Protein AF-A0A9E5GYE3-F1 (afdb_monomer_lite)

Structure (mmCIF, N/CA/C/O backbone):
data_AF-A0A9E5GYE3-F1
#
_entry.id   AF-A0A9E5GYE3-F1
#
loop_
_atom_site.group_PDB
_atom_site.id
_atom_site.type_symbol
_atom_site.label_atom_id
_atom_site.label_alt_id
_atom_site.label_comp_id
_atom_site.label_asym_id
_atom_site.label_entity_id
_atom_site.label_seq_id
_atom_site.pdbx_PDB_ins_code
_atom_site.Cartn_x
_atom_site.Cartn_y
_atom_site.Cartn_z
_atom_site.occupancy
_atom_site.B_iso_or_equiv
_atom_site.auth_seq_id
_atom_site.auth_comp_id
_atom_site.auth_asym_id
_atom_site.auth_atom_id
_atom_site.pdbx_PDB_model_num
ATOM 1 N N . MET A 1 1 ? -14.088 10.315 -11.616 1.00 31.45 1 MET A N 1
ATOM 2 C CA . MET A 1 1 ? -12.901 9.998 -12.429 1.00 31.45 1 MET A CA 1
ATOM 3 C C . MET A 1 1 ? -11.869 11.059 -12.085 1.00 31.45 1 MET A C 1
ATOM 5 O O . MET A 1 1 ? -12.099 12.216 -12.401 1.00 31.45 1 MET A O 1
ATOM 9 N N . LEU A 1 2 ? -10.864 10.723 -11.275 1.00 26.84 2 LEU A N 1
ATOM 10 C CA . LEU A 1 2 ? -9.761 11.638 -10.972 1.00 26.84 2 LEU A CA 1
ATOM 11 C C . LEU A 1 2 ? -8.748 11.472 -12.105 1.00 26.84 2 LEU A C 1
ATOM 13 O O . LEU A 1 2 ? -8.031 10.478 -12.142 1.00 26.84 2 LEU A O 1
ATOM 17 N N . GLU A 1 3 ? -8.760 12.394 -13.062 1.00 27.73 3 GLU A N 1
ATOM 18 C CA . GLU A 1 3 ? -7.694 12.497 -14.054 1.00 27.73 3 GLU A CA 1
ATOM 19 C C . GLU A 1 3 ? -6.460 13.081 -13.358 1.00 27.73 3 GLU A C 1
ATOM 21 O O . GLU A 1 3 ? -6.432 14.251 -12.982 1.00 27.73 3 GLU A O 1
ATOM 26 N N . ILE A 1 4 ? -5.445 12.247 -13.135 1.00 35.00 4 ILE A N 1
ATOM 27 C CA . ILE A 1 4 ? -4.116 12.706 -12.730 1.00 35.00 4 ILE A CA 1
ATOM 28 C C . ILE A 1 4 ? -3.406 13.114 -14.028 1.00 35.00 4 ILE A C 1
ATOM 30 O O . ILE A 1 4 ? -2.789 12.288 -14.692 1.00 35.00 4 ILE A O 1
ATOM 34 N N . THR A 1 5 ? -3.580 14.365 -14.459 1.00 38.88 5 THR A N 1
ATOM 35 C CA . THR A 1 5 ? -2.986 14.881 -15.702 1.00 38.88 5 THR A CA 1
ATOM 36 C C . THR A 1 5 ? -1.549 15.370 -15.504 1.00 38.88 5 THR A C 1
ATOM 38 O O . THR A 1 5 ? -1.322 16.346 -14.799 1.00 38.88 5 THR A O 1
ATOM 41 N N . ASN A 1 6 ? -0.622 14.706 -16.202 1.00 39.41 6 ASN A N 1
ATOM 42 C CA . ASN A 1 6 ? 0.395 15.271 -17.109 1.00 39.41 6 ASN A CA 1
ATOM 43 C C . ASN A 1 6 ? 1.413 16.335 -16.639 1.00 39.41 6 ASN A C 1
ATOM 45 O O . ASN A 1 6 ? 1.884 17.082 -17.486 1.00 39.41 6 ASN A O 1
ATOM 49 N N . ASP A 1 7 ? 1.853 16.350 -15.381 1.00 40.19 7 ASP A N 1
ATOM 50 C CA . ASP A 1 7 ? 3.062 17.111 -14.986 1.00 40.19 7 ASP A CA 1
ATOM 51 C C . ASP A 1 7 ? 4.197 16.186 -14.508 1.00 40.19 7 ASP A C 1
ATOM 53 O O . ASP A 1 7 ? 4.798 16.379 -13.450 1.00 40.19 7 ASP A O 1
ATOM 57 N N . ILE A 1 8 ? 4.487 15.139 -15.284 1.00 46.50 8 ILE A N 1
ATOM 58 C CA . ILE A 1 8 ? 5.680 14.306 -15.084 1.00 46.50 8 ILE A CA 1
ATOM 59 C C . ILE A 1 8 ? 6.664 14.662 -16.210 1.00 46.50 8 ILE A C 1
ATOM 61 O O . ILE A 1 8 ? 6.292 14.508 -17.372 1.00 46.50 8 ILE A O 1
ATOM 65 N N . PRO A 1 9 ? 7.874 15.173 -15.903 1.00 42.16 9 PRO A N 1
ATOM 66 C CA . PRO A 1 9 ? 8.873 15.517 -16.916 1.00 42.16 9 PRO A CA 1
ATOM 67 C C . PRO A 1 9 ? 9.190 14.322 -17.823 1.00 42.16 9 PRO A C 1
ATOM 69 O O . PRO A 1 9 ? 9.360 13.218 -17.312 1.00 42.16 9 PRO A O 1
ATOM 72 N N . ASP A 1 10 ? 9.346 14.554 -19.132 1.00 44.91 10 ASP A N 1
ATOM 73 C CA . ASP A 1 10 ? 9.616 13.521 -20.156 1.00 44.91 10 ASP A CA 1
ATOM 74 C C . ASP A 1 10 ? 10.878 12.665 -19.882 1.00 44.91 10 ASP A C 1
ATOM 76 O O . ASP A 1 10 ? 11.041 11.593 -20.459 1.00 44.91 10 ASP A O 1
ATOM 80 N N . GLU A 1 11 ? 11.771 13.115 -18.994 1.00 42.34 11 GLU A N 1
ATOM 81 C CA . GLU A 1 11 ? 12.981 12.391 -18.565 1.00 42.34 11 GLU A CA 1
ATOM 82 C C . GLU A 1 11 ? 12.718 11.316 -17.494 1.00 42.34 11 GLU A C 1
ATOM 84 O O . GLU A 1 11 ? 13.592 10.506 -17.188 1.00 42.34 11 GLU A O 1
ATOM 89 N N . VAL A 1 12 ? 11.519 11.291 -16.911 1.00 48.69 12 VAL A N 1
ATOM 90 C CA . VAL A 1 12 ? 11.085 10.273 -15.954 1.00 48.69 12 VAL A CA 1
ATOM 91 C C . VAL A 1 12 ? 10.223 9.289 -16.730 1.00 48.69 12 VAL A C 1
ATOM 93 O O . VAL A 1 12 ? 9.174 9.669 -17.240 1.00 48.69 12 VAL A O 1
ATOM 96 N N . GLY A 1 13 ? 10.669 8.034 -16.842 1.00 54.56 13 GLY A N 1
ATOM 97 C CA . GLY A 1 13 ? 9.933 6.974 -17.537 1.00 54.56 13 GLY A CA 1
ATOM 98 C C . GLY A 1 13 ? 8.425 7.038 -17.281 1.00 54.56 13 GLY A C 1
ATOM 99 O O . GLY A 1 13 ? 7.996 7.259 -16.148 1.00 54.56 13 GLY A O 1
ATOM 100 N N . TYR A 1 14 ? 7.630 6.895 -18.346 1.00 68.88 14 TYR A N 1
ATOM 101 C CA . TYR A 1 14 ? 6.185 7.119 -18.321 1.00 68.88 14 TYR A CA 1
ATOM 102 C C . TYR A 1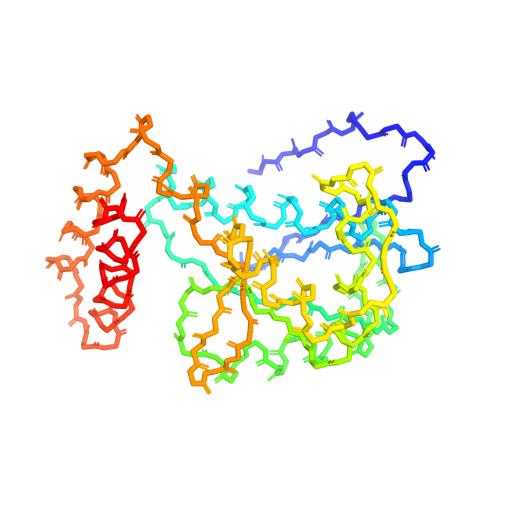 14 ? 5.511 6.344 -17.178 1.00 68.88 14 TYR A C 1
ATOM 104 O O . TYR A 1 14 ? 5.372 5.123 -17.243 1.00 68.88 14 TYR A O 1
ATOM 112 N N . ILE A 1 15 ? 5.058 7.059 -16.140 1.00 81.94 15 ILE A N 1
ATOM 113 C CA . ILE A 1 15 ? 4.157 6.480 -15.142 1.00 81.94 15 ILE A CA 1
ATOM 114 C C . ILE A 1 15 ? 2.815 6.266 -15.826 1.00 81.94 15 ILE A C 1
ATOM 116 O O . ILE A 1 15 ? 2.197 7.209 -16.324 1.00 81.94 15 ILE A O 1
ATOM 120 N N . GLN A 1 16 ? 2.353 5.026 -15.835 1.00 88.50 16 GLN A N 1
ATOM 121 C CA . GLN A 1 16 ? 1.051 4.667 -16.376 1.00 88.50 16 GLN A CA 1
ATOM 122 C C . GLN A 1 16 ? 0.143 4.239 -15.238 1.00 88.50 16 GLN A C 1
ATOM 124 O O . GLN A 1 16 ? 0.565 3.521 -14.332 1.00 88.50 16 GLN A O 1
ATOM 129 N N . ALA A 1 17 ? -1.112 4.676 -15.285 1.00 89.62 17 ALA A N 1
ATOM 130 C CA . ALA A 1 17 ? -2.100 4.334 -14.281 1.00 89.62 17 ALA A CA 1
ATOM 131 C C . ALA A 1 17 ? -3.431 3.969 -14.931 1.00 89.62 17 ALA A C 1
ATOM 133 O O . ALA A 1 17 ? -3.917 4.671 -15.818 1.00 89.62 17 ALA A O 1
ATOM 134 N N . VAL A 1 18 ? -4.044 2.900 -14.433 1.00 89.75 18 VAL A N 1
ATOM 135 C CA . VAL A 1 18 ? -5.384 2.467 -14.822 1.00 89.75 18 VAL A CA 1
ATOM 136 C C . VAL A 1 18 ? -6.169 2.080 -13.580 1.00 89.75 18 VAL A C 1
ATOM 138 O O . VAL A 1 18 ? -5.621 1.585 -12.593 1.00 89.75 18 VAL A O 1
ATOM 141 N N . THR A 1 19 ? -7.473 2.325 -13.620 1.00 88.44 19 THR A N 1
ATOM 142 C CA . THR A 1 19 ? -8.394 1.924 -12.558 1.00 88.44 19 THR A CA 1
ATOM 143 C C . THR A 1 19 ? -9.459 1.011 -13.136 1.00 88.44 19 THR A C 1
ATOM 145 O O . THR A 1 19 ? -9.993 1.273 -14.212 1.00 88.44 19 THR A O 1
ATOM 148 N N . PHE A 1 20 ? -9.760 -0.074 -12.434 1.00 84.38 20 PHE A N 1
ATOM 149 C CA . PHE A 1 20 ? -10.862 -0.970 -12.768 1.00 84.38 20 PHE A CA 1
ATOM 150 C C . PHE A 1 20 ? -11.429 -1.538 -11.470 1.00 84.38 20 PHE A C 1
ATOM 152 O O . PHE A 1 20 ? -10.685 -1.954 -10.583 1.00 84.38 20 PHE A O 1
ATOM 159 N N . SER A 1 21 ? -12.760 -1.541 -11.354 1.00 85.25 21 SER A N 1
ATOM 160 C CA . SER A 1 21 ? -13.450 -1.877 -10.103 1.00 85.25 21 SER A CA 1
ATOM 161 C C . SER A 1 21 ? -12.939 -1.011 -8.932 1.00 85.25 21 SER A C 1
ATOM 163 O O . SER A 1 21 ? -13.043 0.214 -8.968 1.00 85.25 21 SER A O 1
ATOM 165 N N . ASP A 1 22 ? -12.379 -1.651 -7.915 1.00 88.88 22 ASP A N 1
ATOM 166 C CA . ASP A 1 22 ? -11.814 -1.141 -6.671 1.00 88.88 22 ASP A CA 1
ATOM 167 C C . ASP A 1 22 ? -10.275 -1.155 -6.679 1.00 88.88 22 ASP A C 1
ATOM 169 O O . ASP A 1 22 ? -9.643 -0.898 -5.656 1.00 88.88 22 ASP A O 1
ATOM 173 N N . THR A 1 23 ? -9.663 -1.436 -7.832 1.00 90.94 23 THR A N 1
ATOM 174 C CA . THR A 1 23 ? -8.214 -1.564 -7.983 1.00 90.94 23 THR A CA 1
ATOM 175 C C . THR A 1 23 ? -7.629 -0.388 -8.760 1.00 90.94 23 THR A C 1
ATOM 177 O O . THR A 1 23 ? -8.150 0.031 -9.797 1.00 90.94 23 THR A O 1
ATOM 180 N N . ILE A 1 24 ? -6.501 0.119 -8.263 1.00 92.88 24 ILE A N 1
ATOM 181 C CA . ILE A 1 24 ? -5.640 1.082 -8.950 1.00 92.88 24 ILE A CA 1
ATOM 182 C C . ILE A 1 24 ? -4.351 0.347 -9.303 1.00 92.88 24 ILE A C 1
ATOM 184 O O . ILE A 1 24 ? -3.681 -0.167 -8.409 1.00 92.88 24 ILE A O 1
ATOM 188 N N . ILE A 1 25 ? -3.999 0.303 -10.586 1.00 93.38 25 ILE A N 1
ATOM 189 C CA . ILE A 1 25 ? -2.693 -0.183 -11.032 1.00 93.38 25 ILE A CA 1
ATOM 190 C C . ILE A 1 25 ? -1.864 1.006 -11.474 1.00 93.38 25 ILE A C 1
ATOM 192 O O . ILE A 1 25 ? -2.343 1.862 -12.215 1.00 93.38 25 ILE A O 1
ATOM 196 N N . ILE A 1 26 ? -0.614 1.019 -11.029 1.00 93.44 26 ILE A N 1
ATOM 197 C CA . ILE A 1 26 ? 0.398 1.993 -11.408 1.00 93.44 26 ILE A CA 1
ATOM 198 C C . ILE A 1 26 ? 1.615 1.195 -11.848 1.00 93.44 26 ILE A C 1
ATOM 200 O O . ILE A 1 26 ? 2.028 0.273 -11.145 1.00 93.44 26 ILE A O 1
ATOM 204 N N . SER A 1 27 ? 2.183 1.535 -12.996 1.00 93.25 27 SER A N 1
ATOM 205 C CA . SER A 1 27 ? 3.406 0.912 -13.487 1.00 93.25 27 SER A CA 1
ATOM 206 C C . SER A 1 27 ? 4.388 1.952 -13.990 1.00 93.25 27 SER A C 1
ATOM 208 O O . SER A 1 27 ? 4.009 3.045 -14.414 1.00 93.25 27 SER A O 1
ATOM 210 N N . VAL A 1 28 ? 5.656 1.569 -13.950 1.00 92.12 28 VAL A N 1
ATOM 211 C CA . VAL A 1 28 ? 6.795 2.319 -14.469 1.00 92.12 28 VAL A CA 1
ATOM 212 C C . VAL A 1 28 ? 7.745 1.338 -15.140 1.00 92.12 28 VAL A C 1
ATOM 214 O O . VAL A 1 28 ? 7.704 0.143 -14.837 1.00 92.12 28 VAL A O 1
ATOM 217 N N . THR A 1 29 ? 8.612 1.828 -16.020 1.00 90.19 29 THR A N 1
ATOM 218 C CA . THR A 1 29 ? 9.719 1.014 -16.527 1.00 90.19 29 THR A CA 1
ATOM 219 C C . THR A 1 29 ? 10.756 0.831 -15.422 1.00 90.19 29 THR A C 1
ATOM 221 O O . THR A 1 29 ? 11.191 1.806 -14.809 1.00 90.19 29 THR A O 1
ATOM 224 N N . ALA A 1 30 ? 11.099 -0.422 -15.130 1.00 86.06 30 ALA A N 1
ATOM 225 C CA . ALA A 1 30 ? 11.906 -0.775 -13.966 1.00 86.06 30 ALA A CA 1
ATOM 226 C C . ALA A 1 30 ? 13.405 -0.456 -14.139 1.00 86.06 30 ALA A C 1
ATOM 228 O O . ALA A 1 30 ? 14.094 -0.229 -13.154 1.00 86.06 30 ALA A O 1
ATOM 229 N N . ASP A 1 31 ? 13.883 -0.342 -15.381 1.00 82.88 31 ASP A N 1
ATOM 230 C CA . ASP A 1 31 ? 15.256 0.053 -15.735 1.00 82.88 31 ASP A CA 1
ATOM 231 C C . ASP A 1 31 ? 15.543 1.555 -15.537 1.00 82.88 31 ASP A C 1
ATOM 233 O O . ASP A 1 31 ? 16.672 2.008 -15.733 1.00 82.88 31 ASP A O 1
ATOM 237 N N . ILE A 1 32 ? 14.532 2.336 -15.144 1.00 82.50 32 ILE A N 1
ATOM 238 C CA . ILE A 1 32 ? 14.654 3.757 -14.828 1.00 82.50 32 ILE A CA 1
ATOM 239 C C . ILE A 1 32 ? 14.480 3.928 -13.317 1.00 82.50 32 ILE A C 1
ATOM 241 O O . ILE A 1 32 ? 13.366 4.077 -12.809 1.00 82.50 32 ILE A O 1
ATOM 245 N N . ASP A 1 33 ? 15.591 3.968 -12.583 1.00 76.75 33 ASP A N 1
ATOM 246 C CA . ASP A 1 33 ? 15.584 4.014 -11.115 1.00 76.75 33 ASP A CA 1
ATOM 247 C C . ASP A 1 33 ? 14.769 5.184 -10.531 1.00 76.75 33 ASP A C 1
ATOM 249 O O . ASP A 1 33 ? 14.063 5.049 -9.524 1.00 76.75 33 ASP A O 1
ATOM 253 N N . THR A 1 34 ? 14.818 6.354 -11.182 1.00 77.62 34 THR A N 1
ATOM 254 C CA . THR A 1 34 ? 14.017 7.516 -10.773 1.00 77.62 34 THR A CA 1
ATOM 255 C C . THR A 1 34 ? 12.525 7.205 -10.855 1.00 77.62 34 THR A C 1
ATOM 257 O O . THR A 1 34 ? 11.777 7.583 -9.952 1.00 77.62 34 THR A O 1
ATOM 260 N N . ALA A 1 35 ? 12.090 6.469 -11.880 1.00 83.94 35 ALA A N 1
ATOM 261 C CA . ALA A 1 35 ? 10.705 6.061 -12.059 1.00 83.94 35 ALA A CA 1
ATOM 262 C C . ALA A 1 35 ? 10.270 5.073 -10.965 1.00 83.94 35 ALA A C 1
ATOM 264 O O . ALA A 1 35 ? 9.169 5.202 -10.429 1.00 83.94 35 ALA A O 1
ATOM 265 N N . VAL A 1 36 ? 11.152 4.164 -10.538 1.00 85.44 36 VAL A N 1
ATOM 266 C CA . VAL A 1 36 ? 10.896 3.264 -9.401 1.00 85.44 36 VAL A CA 1
ATOM 267 C C . VAL A 1 36 ? 10.716 4.048 -8.097 1.00 85.44 36 VAL A C 1
ATOM 269 O O . VAL A 1 36 ? 9.749 3.826 -7.364 1.00 85.44 36 VAL A O 1
ATOM 272 N N . SER A 1 37 ? 11.578 5.031 -7.819 1.00 81.44 37 SER A N 1
ATOM 273 C CA . SER A 1 37 ? 11.412 5.906 -6.648 1.00 81.44 37 SER A CA 1
ATOM 274 C C . SER A 1 37 ? 10.094 6.695 -6.702 1.00 81.44 37 SER A C 1
ATOM 276 O O . SER A 1 37 ? 9.382 6.824 -5.697 1.00 81.44 37 SER A O 1
ATOM 278 N N . TRP A 1 38 ? 9.711 7.169 -7.892 1.00 83.69 38 TRP A N 1
ATOM 279 C CA . TRP A 1 38 ? 8.422 7.820 -8.116 1.00 83.69 38 TRP A CA 1
ATOM 280 C C . TRP A 1 38 ? 7.237 6.883 -7.905 1.00 83.69 38 TRP A C 1
ATOM 282 O O . TRP A 1 38 ? 6.260 7.314 -7.291 1.00 83.69 38 TRP A O 1
ATOM 292 N N . LEU A 1 39 ? 7.311 5.622 -8.337 1.00 90.19 39 LEU A N 1
ATOM 293 C CA . LEU A 1 39 ? 6.270 4.621 -8.095 1.00 90.19 39 LEU A CA 1
ATOM 294 C C . LEU A 1 39 ? 6.024 4.456 -6.594 1.00 90.19 39 LEU A C 1
ATOM 296 O O . LEU A 1 39 ? 4.879 4.524 -6.142 1.00 90.19 39 LEU A O 1
ATOM 300 N N . VAL A 1 40 ? 7.096 4.310 -5.813 1.00 88.12 40 VAL A N 1
ATOM 301 C CA . VAL A 1 40 ? 7.029 4.148 -4.356 1.00 88.12 40 VAL A CA 1
ATOM 302 C C . VAL A 1 40 ? 6.389 5.375 -3.693 1.00 88.12 40 VAL A C 1
ATOM 304 O O . VAL A 1 40 ? 5.414 5.245 -2.951 1.00 88.12 40 VAL A O 1
ATOM 307 N N . ARG A 1 41 ? 6.865 6.585 -4.018 1.00 84.06 41 ARG A N 1
ATOM 308 C CA . ARG A 1 41 ? 6.317 7.849 -3.481 1.00 84.06 41 ARG A CA 1
ATOM 309 C C . ARG A 1 41 ? 4.863 8.081 -3.879 1.00 84.06 41 ARG A C 1
ATOM 311 O O . ARG A 1 41 ? 4.070 8.588 -3.088 1.00 84.06 41 ARG A O 1
ATOM 318 N N . THR A 1 42 ? 4.521 7.756 -5.120 1.00 88.25 42 THR A N 1
ATOM 319 C CA . THR A 1 42 ? 3.166 7.918 -5.654 1.00 88.25 42 THR A CA 1
ATOM 320 C C . THR A 1 42 ? 2.206 6.957 -4.967 1.00 88.25 42 THR A C 1
ATOM 322 O O . THR A 1 42 ? 1.116 7.366 -4.574 1.00 88.25 42 THR A O 1
ATOM 325 N N . SER A 1 43 ? 2.641 5.719 -4.735 1.00 92.06 43 SER A N 1
ATOM 326 C CA . SER A 1 43 ? 1.872 4.699 -4.021 1.00 92.06 43 SER A CA 1
ATOM 327 C C . SER A 1 43 ? 1.542 5.130 -2.586 1.00 92.06 43 SER A C 1
ATOM 329 O O . SER A 1 43 ? 0.378 5.088 -2.186 1.00 92.06 43 SER A O 1
ATOM 331 N N . ASP A 1 44 ? 2.533 5.637 -1.847 1.00 88.00 44 ASP A N 1
ATOM 332 C CA . ASP A 1 44 ? 2.354 6.168 -0.486 1.00 88.00 44 ASP A CA 1
ATOM 333 C C . ASP A 1 44 ? 1.363 7.351 -0.457 1.00 88.00 44 ASP A C 1
ATOM 335 O O . ASP A 1 44 ? 0.379 7.365 0.290 1.00 88.00 44 ASP A O 1
ATOM 339 N N . LYS A 1 45 ? 1.535 8.317 -1.371 1.00 88.50 45 LYS A N 1
ATOM 340 C CA . LYS A 1 45 ? 0.618 9.461 -1.506 1.00 88.50 45 LYS A CA 1
ATOM 341 C C . LYS A 1 45 ? -0.809 9.029 -1.831 1.00 88.50 45 LYS A C 1
ATOM 343 O O . LYS A 1 45 ? -1.745 9.562 -1.236 1.00 88.50 45 LYS A O 1
ATOM 348 N N . ILE A 1 46 ? -0.994 8.088 -2.755 1.00 92.25 46 ILE A N 1
ATOM 349 C CA . ILE A 1 46 ? -2.322 7.596 -3.137 1.00 92.25 46 ILE A CA 1
ATOM 350 C C . ILE A 1 46 ? -2.991 6.899 -1.956 1.00 92.25 46 ILE A C 1
ATOM 352 O O . ILE A 1 46 ? -4.144 7.209 -1.658 1.00 92.25 46 ILE A O 1
ATOM 356 N N . GLN A 1 47 ? -2.276 6.035 -1.231 1.00 93.00 47 GLN A N 1
ATOM 357 C CA . GLN A 1 47 ? -2.810 5.412 -0.019 1.00 93.00 47 GLN A CA 1
ATOM 358 C C . GLN A 1 47 ? -3.229 6.465 1.014 1.00 93.00 47 GLN A C 1
ATOM 360 O O . GLN A 1 47 ? -4.338 6.402 1.553 1.00 93.00 47 GLN A O 1
ATOM 365 N N . ALA A 1 48 ? -2.391 7.476 1.248 1.00 90.75 48 ALA A N 1
ATOM 366 C CA . ALA A 1 48 ? -2.717 8.550 2.174 1.00 90.75 48 ALA A CA 1
ATOM 367 C C . ALA A 1 48 ? -3.929 9.375 1.729 1.00 90.75 48 ALA A C 1
ATOM 369 O O . ALA A 1 48 ? -4.759 9.728 2.565 1.00 90.75 48 ALA A O 1
ATOM 370 N N . VAL A 1 49 ? -4.070 9.663 0.435 1.00 91.44 49 VAL A N 1
ATOM 371 C CA . VAL A 1 49 ? -5.229 10.375 -0.120 1.00 91.44 49 VAL A CA 1
ATOM 372 C C . VAL A 1 49 ? -6.507 9.551 0.034 1.00 91.44 49 VAL A C 1
ATOM 374 O O . VAL A 1 49 ? -7.508 10.082 0.518 1.00 91.44 49 VAL A O 1
ATOM 377 N N . ILE A 1 50 ? -6.473 8.258 -0.303 1.00 93.25 50 ILE A N 1
ATOM 378 C CA . ILE A 1 50 ? -7.614 7.343 -0.141 1.00 93.25 50 ILE A CA 1
ATOM 379 C C . ILE A 1 50 ? -8.078 7.335 1.321 1.00 93.25 50 ILE A C 1
ATOM 381 O O . ILE A 1 50 ? -9.261 7.527 1.603 1.00 93.25 50 ILE A O 1
ATOM 385 N N . PHE A 1 51 ? -7.151 7.225 2.269 1.00 93.75 51 PHE A N 1
ATOM 386 C CA . PHE A 1 51 ? -7.488 7.260 3.688 1.00 93.75 51 PHE A CA 1
ATOM 387 C C . PHE A 1 51 ? -8.013 8.632 4.149 1.00 93.75 51 PHE A C 1
ATOM 389 O O . PHE A 1 51 ? -9.078 8.752 4.770 1.00 93.75 51 PHE A O 1
ATOM 396 N N . LYS A 1 52 ? -7.279 9.707 3.850 1.00 89.81 52 LYS A N 1
ATOM 397 C CA . LYS A 1 52 ? -7.583 11.051 4.364 1.00 89.81 52 LYS A CA 1
ATOM 398 C C . LYS A 1 52 ? -8.869 11.613 3.777 1.00 89.81 52 LYS A C 1
ATOM 400 O O . LYS A 1 52 ? -9.648 12.211 4.516 1.00 89.81 52 LYS A O 1
ATOM 405 N N . ILE A 1 53 ? -9.128 11.390 2.493 1.00 90.38 53 ILE A N 1
ATOM 406 C CA . ILE A 1 53 ? -10.315 11.928 1.824 1.00 90.38 53 ILE A CA 1
ATOM 407 C C . ILE A 1 53 ? -11.492 10.968 1.973 1.00 90.38 53 ILE A C 1
ATOM 409 O O . ILE A 1 53 ? -12.553 11.382 2.430 1.00 90.38 53 ILE A O 1
ATOM 413 N N . LEU A 1 54 ? -11.304 9.687 1.650 1.00 90.12 54 LEU A N 1
ATOM 414 C CA . LEU A 1 54 ? -12.415 8.733 1.567 1.00 90.12 54 LEU A CA 1
ATOM 415 C C . LEU A 1 54 ? -12.655 7.969 2.873 1.00 90.12 54 LEU A C 1
ATOM 417 O O . LEU A 1 54 ? -13.713 7.377 3.042 1.00 90.12 54 LEU A O 1
ATOM 421 N N . GLY A 1 55 ? -11.695 7.971 3.805 1.00 90.94 55 GLY A N 1
ATOM 422 C CA . GLY A 1 55 ? -11.785 7.153 5.021 1.00 90.94 55 GLY A CA 1
ATOM 423 C C . GLY A 1 55 ? -11.649 5.655 4.745 1.00 90.94 55 GLY A C 1
ATOM 424 O O . GLY A 1 55 ? -12.030 4.846 5.585 1.00 90.94 55 GLY A O 1
ATOM 425 N N . LEU A 1 56 ? -11.127 5.287 3.572 1.00 92.38 56 LEU A N 1
ATOM 426 C CA . LEU A 1 56 ? -10.978 3.899 3.157 1.00 92.38 56 LEU A CA 1
ATOM 427 C C . LEU A 1 56 ? -9.572 3.392 3.470 1.00 92.38 56 LEU A C 1
ATOM 429 O O . LEU A 1 56 ? -8.580 4.105 3.322 1.00 92.38 56 LEU A O 1
ATOM 433 N N . LEU A 1 57 ? -9.504 2.133 3.887 1.00 94.62 57 LEU A N 1
ATOM 434 C CA . LEU A 1 57 ? -8.257 1.403 4.060 1.00 94.62 57 LEU A CA 1
ATOM 435 C C . LEU A 1 57 ? -7.921 0.701 2.746 1.00 94.62 57 LEU A C 1
ATOM 437 O O . LEU A 1 57 ? -8.753 -0.045 2.231 1.00 94.62 57 LEU A O 1
ATOM 441 N N . SER A 1 58 ? -6.718 0.915 2.220 1.00 94.44 58 SER A N 1
ATOM 442 C CA . SER A 1 58 ? -6.244 0.249 1.006 1.00 94.44 58 SER A CA 1
ATOM 443 C C . SER A 1 58 ? -5.040 -0.639 1.287 1.00 94.44 58 SER A C 1
ATOM 445 O O . SER A 1 58 ? -4.246 -0.389 2.197 1.00 94.44 58 SER A O 1
ATOM 447 N N . ARG A 1 59 ? -4.923 -1.689 0.477 1.00 94.56 59 ARG A N 1
ATOM 448 C CA . ARG A 1 59 ? -3.822 -2.645 0.471 1.00 94.56 59 ARG A CA 1
ATOM 449 C C . ARG A 1 59 ? -3.292 -2.752 -0.949 1.00 94.56 59 ARG A C 1
ATOM 451 O O . ARG A 1 59 ? -4.055 -2.601 -1.899 1.00 94.56 59 ARG A O 1
ATOM 458 N N . GLY A 1 60 ? -2.001 -3.004 -1.087 1.00 95.44 60 GLY A N 1
ATOM 459 C CA . GLY A 1 60 ? -1.388 -3.210 -2.388 1.00 95.44 60 GLY A CA 1
ATOM 460 C C . GLY A 1 60 ? -0.068 -3.947 -2.281 1.00 95.44 60 GLY A C 1
ATOM 461 O O . GLY A 1 60 ? 0.420 -4.228 -1.185 1.00 95.44 60 GLY A O 1
ATOM 462 N N . ILE A 1 61 ? 0.521 -4.231 -3.436 1.00 96.62 61 ILE A N 1
ATOM 463 C CA . ILE A 1 61 ? 1.887 -4.726 -3.538 1.00 96.62 61 ILE A CA 1
ATOM 464 C C . ILE A 1 61 ? 2.608 -4.012 -4.676 1.00 96.62 61 ILE A C 1
ATOM 466 O O . ILE A 1 61 ? 2.026 -3.766 -5.731 1.00 96.62 61 ILE A O 1
ATOM 470 N N . ILE A 1 62 ? 3.885 -3.717 -4.465 1.00 95.75 62 ILE A N 1
ATOM 471 C CA . ILE A 1 62 ? 4.818 -3.321 -5.511 1.00 95.75 62 ILE A CA 1
ATOM 472 C C . ILE A 1 62 ? 5.634 -4.556 -5.910 1.00 95.75 62 ILE A C 1
ATOM 474 O O . ILE A 1 62 ? 6.299 -5.200 -5.086 1.00 95.75 62 ILE A O 1
ATOM 478 N N . HIS A 1 63 ? 5.538 -4.907 -7.187 1.00 95.62 63 HIS A N 1
ATOM 479 C CA . HIS A 1 63 ? 6.152 -6.089 -7.772 1.00 95.62 63 HIS A CA 1
ATOM 480 C C . HIS A 1 63 ? 6.723 -5.756 -9.146 1.00 95.62 63 HIS A C 1
ATOM 482 O O . HIS A 1 63 ? 6.143 -4.973 -9.895 1.00 95.62 63 HIS A O 1
ATOM 488 N N . GLU A 1 64 ? 7.857 -6.368 -9.453 1.00 94.56 64 GLU A N 1
ATOM 489 C CA . GLU A 1 64 ? 8.490 -6.299 -10.759 1.00 94.56 64 GLU A CA 1
ATOM 490 C C . GLU A 1 64 ? 8.080 -7.515 -11.591 1.00 94.56 64 GLU A C 1
ATOM 492 O O . GLU A 1 64 ? 8.148 -8.649 -11.121 1.00 94.56 64 GLU A O 1
ATOM 497 N N . GLY A 1 65 ? 7.688 -7.285 -12.839 1.00 94.25 65 GLY A N 1
ATOM 498 C CA . GLY A 1 65 ? 7.449 -8.358 -13.790 1.00 94.25 65 GLY A CA 1
ATOM 499 C C . GLY A 1 65 ? 7.053 -7.831 -15.160 1.00 94.25 65 GLY A C 1
ATOM 500 O O . GLY A 1 65 ? 6.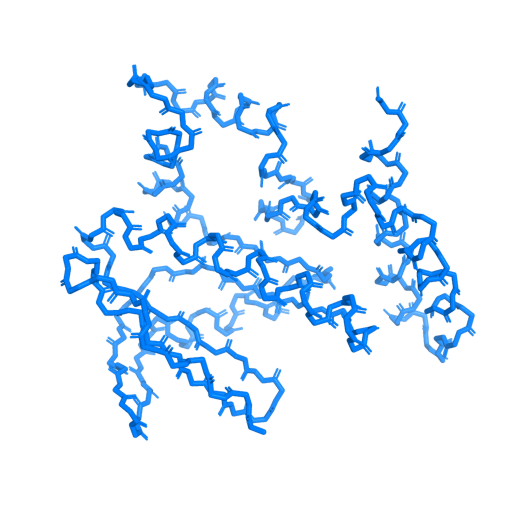771 -6.645 -15.331 1.00 94.25 65 GLY A O 1
ATOM 501 N N . GLU A 1 66 ? 7.010 -8.732 -16.138 1.00 94.44 66 GLU A N 1
ATOM 502 C CA . GLU A 1 66 ? 6.629 -8.390 -17.506 1.00 94.44 66 GLU A CA 1
ATOM 503 C C . GLU A 1 66 ? 5.191 -7.865 -17.560 1.00 94.44 66 GLU A C 1
ATOM 505 O O . GLU A 1 66 ? 4.241 -8.529 -17.120 1.00 94.44 66 GLU A O 1
ATOM 510 N N . LEU A 1 67 ? 5.038 -6.666 -18.116 1.00 93.56 67 LEU A N 1
ATOM 511 C CA . LEU A 1 67 ? 3.772 -5.963 -18.209 1.00 93.56 67 LEU A CA 1
ATOM 512 C C . LEU A 1 67 ? 3.702 -5.189 -19.521 1.00 93.56 67 LEU A C 1
ATOM 514 O O . LEU A 1 67 ? 4.609 -4.436 -19.866 1.00 93.56 67 LEU A O 1
ATOM 518 N N . ILE A 1 68 ? 2.583 -5.334 -20.218 1.00 91.00 68 ILE A N 1
ATOM 519 C CA . ILE A 1 68 ? 2.169 -4.425 -21.275 1.00 91.00 68 ILE A CA 1
ATOM 520 C C . ILE A 1 68 ? 1.070 -3.555 -20.680 1.00 91.00 68 ILE A C 1
ATOM 522 O O . ILE A 1 68 ? 0.011 -4.055 -20.298 1.00 91.00 68 ILE A O 1
ATOM 526 N N . HIS A 1 69 ? 1.334 -2.258 -20.588 1.00 88.38 69 HIS A N 1
ATOM 527 C CA . HIS A 1 69 ? 0.383 -1.269 -20.107 1.00 88.38 69 HIS A CA 1
ATOM 528 C C . HIS A 1 69 ? 0.362 -0.108 -21.098 1.00 88.38 69 HIS A C 1
ATOM 530 O O . HIS A 1 69 ? 1.398 0.419 -21.501 1.00 88.38 69 HIS A O 1
ATOM 536 N N . ASP A 1 70 ? -0.829 0.256 -21.551 1.00 82.12 70 ASP A N 1
ATOM 537 C CA . ASP A 1 70 ? -1.069 1.469 -22.315 1.00 82.12 70 ASP A CA 1
ATOM 538 C C . ASP A 1 70 ? -2.381 2.130 -21.861 1.00 82.12 70 ASP A C 1
ATOM 540 O O . ASP A 1 70 ? -2.969 1.761 -20.846 1.00 82.12 70 ASP A O 1
ATOM 544 N N . LYS A 1 71 ? -2.852 3.142 -22.595 1.00 73.00 71 LYS A N 1
ATOM 545 C CA . LYS A 1 71 ? -4.079 3.871 -22.232 1.00 73.00 71 LYS A CA 1
ATOM 546 C C . LYS A 1 71 ? -5.351 3.010 -22.263 1.00 73.00 71 LYS A C 1
ATOM 548 O O . LYS A 1 71 ? -6.352 3.416 -21.683 1.00 73.00 71 LYS A O 1
ATOM 553 N N . ASN A 1 72 ? -5.342 1.885 -22.972 1.00 77.69 72 ASN A N 1
ATOM 554 C CA . ASN A 1 72 ? -6.527 1.094 -23.295 1.00 77.69 72 ASN A CA 1
ATOM 555 C C . ASN A 1 72 ? -6.487 -0.321 -22.709 1.00 77.69 72 ASN A C 1
ATOM 557 O O . ASN A 1 72 ? -7.542 -0.914 -22.488 1.00 77.69 72 ASN A O 1
ATOM 561 N N . PHE A 1 73 ? -5.301 -0.884 -22.492 1.00 82.38 73 PHE A N 1
ATOM 562 C CA . PHE A 1 73 ? -5.128 -2.249 -22.027 1.00 82.38 73 PHE A CA 1
ATOM 563 C C . PHE A 1 73 ? -3.989 -2.382 -21.025 1.00 82.38 73 PHE A C 1
ATOM 565 O O . PHE A 1 73 ? -2.973 -1.689 -21.069 1.00 82.38 73 PHE A O 1
ATOM 572 N N . ILE A 1 74 ? -4.167 -3.351 -20.133 1.00 89.75 74 ILE A N 1
ATOM 573 C CA . ILE A 1 74 ? -3.135 -3.811 -19.224 1.00 89.75 74 ILE A CA 1
ATOM 574 C C . ILE A 1 74 ? -3.169 -5.335 -19.150 1.00 89.75 74 ILE A C 1
ATOM 576 O O 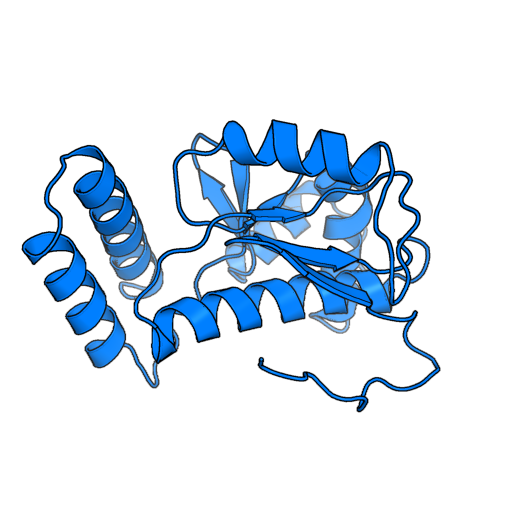. ILE A 1 74 ? -4.214 -5.931 -18.890 1.00 89.75 74 ILE A O 1
ATOM 580 N N . PHE A 1 75 ? -2.038 -5.977 -19.421 1.00 91.81 75 PHE A N 1
ATOM 581 C CA . PHE A 1 75 ? -1.899 -7.425 -19.316 1.00 91.81 75 PHE A CA 1
ATOM 582 C C . PHE A 1 75 ? -0.429 -7.824 -19.202 1.00 91.81 75 PHE A C 1
ATOM 584 O O . PHE A 1 75 ? 0.462 -7.130 -19.681 1.00 91.81 75 PHE A O 1
ATOM 591 N N . GLY A 1 76 ? -0.168 -8.958 -18.564 1.00 93.62 76 GLY A N 1
ATOM 592 C CA . GLY A 1 76 ? 1.184 -9.474 -18.373 1.00 93.62 76 GLY A CA 1
ATOM 593 C C . GLY A 1 76 ? 1.286 -10.320 -17.115 1.00 93.62 76 GLY A C 1
ATOM 594 O O . GLY A 1 76 ? 0.439 -10.231 -16.220 1.00 93.62 76 GLY A O 1
ATOM 595 N N . GLU A 1 77 ? 2.324 -11.148 -17.048 1.00 95.44 77 GLU A N 1
ATOM 596 C CA . GLU A 1 77 ? 2.554 -12.024 -15.900 1.00 95.44 77 GLU A CA 1
ATOM 597 C C . GLU A 1 77 ? 2.829 -11.215 -14.627 1.00 95.44 77 GLU A C 1
ATOM 599 O O . GLU A 1 77 ? 2.360 -11.593 -13.554 1.00 95.44 77 GLU A O 1
ATOM 604 N N . GLY A 1 78 ? 3.483 -10.052 -14.747 1.00 94.81 78 GLY A N 1
ATOM 605 C CA . GLY A 1 78 ? 3.731 -9.152 -13.620 1.00 94.81 78 GLY A CA 1
ATOM 606 C C . GLY A 1 78 ? 2.441 -8.723 -12.916 1.00 94.81 78 GLY A C 1
ATOM 607 O O . GLY A 1 78 ? 2.360 -8.776 -11.689 1.00 94.81 78 GLY A O 1
ATOM 608 N N . LEU A 1 79 ? 1.385 -8.398 -13.674 1.00 94.56 79 LEU A N 1
ATOM 609 C CA . LEU A 1 79 ? 0.078 -8.064 -13.098 1.00 94.56 79 LEU A CA 1
ATOM 610 C C . LEU A 1 79 ? -0.553 -9.266 -12.380 1.00 94.56 79 LEU A C 1
ATOM 612 O O . LEU A 1 79 ? -1.058 -9.141 -11.264 1.00 94.56 79 LEU A O 1
ATOM 616 N N . ILE A 1 80 ? -0.519 -10.440 -13.011 1.00 95.25 80 ILE A N 1
ATOM 617 C CA . ILE A 1 80 ? -1.105 -11.663 -12.450 1.00 95.25 80 ILE A CA 1
ATOM 618 C C . ILE A 1 80 ? -0.410 -12.032 -11.133 1.00 95.25 80 ILE A C 1
ATOM 620 O O . ILE A 1 80 ? -1.077 -12.397 -10.161 1.00 95.25 80 ILE A O 1
ATOM 624 N N . GLN A 1 81 ? 0.918 -11.936 -11.087 1.00 96.81 81 GLN A N 1
ATOM 625 C CA . GLN A 1 81 ? 1.700 -12.242 -9.893 1.00 96.81 81 GLN A CA 1
ATOM 626 C C . GLN A 1 81 ? 1.488 -11.206 -8.795 1.00 96.81 81 GLN A C 1
ATOM 628 O O . GLN A 1 81 ? 1.220 -11.600 -7.659 1.00 96.81 81 GLN A O 1
ATOM 633 N N . ALA A 1 82 ? 1.494 -9.912 -9.128 1.00 95.81 82 ALA A N 1
ATOM 634 C CA . ALA A 1 82 ? 1.166 -8.852 -8.179 1.00 95.81 82 ALA A CA 1
ATOM 635 C C . ALA A 1 82 ? -0.200 -9.108 -7.522 1.00 95.81 82 ALA A C 1
ATOM 637 O O . ALA A 1 82 ? -0.301 -9.158 -6.297 1.00 95.81 82 ALA A O 1
ATOM 638 N N . TYR A 1 83 ? -1.229 -9.401 -8.321 1.00 94.81 83 TYR A N 1
ATOM 639 C CA . TYR A 1 83 ? -2.558 -9.726 -7.805 1.00 94.81 83 TYR A CA 1
ATOM 640 C C . TYR A 1 83 ? -2.541 -10.953 -6.877 1.00 94.81 83 TYR A C 1
ATOM 642 O O . TYR A 1 83 ? -3.024 -10.897 -5.749 1.00 94.81 83 TYR A O 1
ATOM 650 N N . LYS A 1 84 ? -1.926 -12.065 -7.297 1.00 95.69 84 LYS A N 1
ATOM 651 C CA . LYS A 1 84 ? -1.843 -13.288 -6.474 1.00 95.69 84 LYS A CA 1
ATOM 652 C C . LYS A 1 84 ? -1.074 -13.086 -5.167 1.00 95.69 84 LYS A C 1
ATOM 654 O O . LYS A 1 84 ? -1.368 -13.765 -4.182 1.00 95.69 84 LYS A O 1
ATOM 659 N N . MET A 1 85 ? -0.052 -12.234 -5.161 1.00 95.31 85 MET A N 1
ATOM 660 C CA . MET A 1 85 ? 0.725 -11.936 -3.960 1.00 95.31 85 MET A CA 1
ATOM 661 C C . MET A 1 85 ? -0.048 -11.024 -3.007 1.00 95.31 85 MET A C 1
ATOM 663 O O . MET A 1 85 ? -0.084 -11.309 -1.815 1.00 95.31 85 MET A O 1
ATOM 667 N N . GLU A 1 86 ? -0.715 -9.991 -3.525 1.00 94.94 86 GLU A N 1
ATOM 668 C CA . GLU A 1 86 ? -1.508 -9.039 -2.739 1.00 94.94 86 GLU A CA 1
ATOM 669 C C . GLU A 1 86 ? -2.605 -9.727 -1.912 1.00 94.94 86 GLU A C 1
ATOM 671 O O . GLU A 1 86 ? -2.807 -9.388 -0.746 1.00 94.94 86 GLU A O 1
ATOM 676 N N . GLN A 1 87 ? -3.230 -10.775 -2.458 1.00 93.12 87 GLN A N 1
ATOM 677 C CA . GLN A 1 87 ? -4.251 -11.571 -1.765 1.00 93.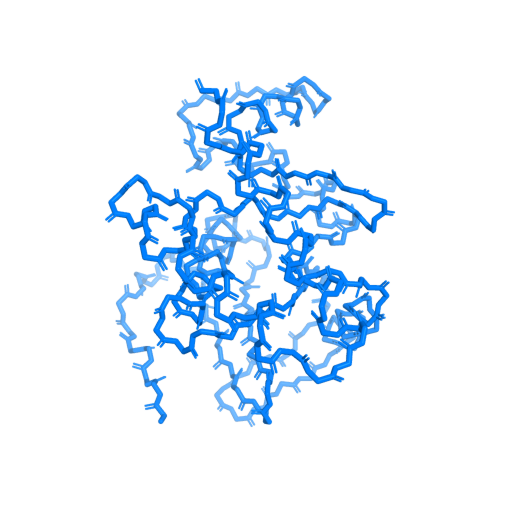12 87 GLN A CA 1
ATOM 678 C C . GLN A 1 87 ? -3.741 -12.315 -0.517 1.00 93.12 87 GLN A C 1
ATOM 680 O O . GLN A 1 87 ? -4.548 -12.775 0.291 1.00 93.12 87 GLN A O 1
ATOM 685 N N . LYS A 1 88 ? -2.421 -12.459 -0.346 1.00 92.69 88 LYS A N 1
ATOM 686 C CA . LYS A 1 88 ? -1.823 -13.152 0.808 1.00 92.69 88 LYS A CA 1
ATOM 687 C C . LYS A 1 88 ? -1.700 -12.259 2.037 1.00 92.69 88 LYS A C 1
ATOM 689 O O . LYS A 1 88 ? -1.555 -12.782 3.135 1.00 92.69 88 LYS A O 1
ATOM 694 N N . PHE A 1 89 ? -1.730 -10.944 1.856 1.00 92.62 89 PHE A N 1
ATOM 695 C CA . PHE A 1 89 ? -1.517 -9.995 2.940 1.00 92.62 89 PHE A CA 1
ATOM 696 C C . PHE A 1 89 ? -2.834 -9.660 3.629 1.00 92.62 89 PHE A C 1
ATOM 698 O O . PHE A 1 89 ? -3.853 -9.439 2.974 1.00 92.62 89 PHE A O 1
ATOM 705 N N . LEU A 1 90 ? -2.843 -9.587 4.956 1.00 89.44 90 LEU A N 1
ATOM 706 C CA . LEU A 1 90 ? -4.061 -9.340 5.721 1.00 89.44 90 LEU A CA 1
ATOM 707 C C . LEU A 1 90 ? -4.300 -7.846 5.959 1.00 89.44 90 LEU A C 1
ATOM 709 O O . LEU A 1 90 ? -5.451 -7.391 5.950 1.00 89.44 90 LEU A O 1
ATOM 713 N N . HIS A 1 91 ? -3.227 -7.087 6.173 1.00 93.31 91 HIS A N 1
ATOM 714 C CA . HIS A 1 91 ? -3.310 -5.713 6.655 1.00 93.31 91 HIS A CA 1
ATOM 715 C C . HIS A 1 91 ? -3.343 -4.666 5.527 1.00 93.31 91 HIS A C 1
ATOM 717 O O . HIS A 1 91 ? -2.854 -4.912 4.424 1.00 93.31 91 HIS A O 1
ATOM 723 N N . PRO A 1 92 ? -3.949 -3.486 5.770 1.00 93.88 92 PRO A N 1
ATOM 724 C CA . PRO A 1 92 ? -4.068 -2.411 4.785 1.00 93.88 92 PRO A CA 1
ATOM 725 C C . PRO A 1 92 ? -2.753 -1.630 4.633 1.00 93.88 92 PRO A C 1
ATOM 727 O O . PRO A 1 92 ? -2.611 -0.499 5.100 1.00 93.88 92 PRO A O 1
ATOM 730 N N . ALA A 1 93 ? -1.775 -2.264 3.993 1.00 94.50 93 ALA A N 1
ATOM 731 C CA . ALA A 1 93 ? -0.463 -1.701 3.706 1.00 94.50 93 ALA A CA 1
ATOM 732 C C . ALA A 1 93 ? -0.089 -1.909 2.234 1.00 94.50 93 ALA A C 1
ATOM 734 O O . ALA A 1 93 ? -0.673 -2.749 1.545 1.00 94.50 93 ALA A O 1
ATOM 735 N N . ILE A 1 94 ? 0.895 -1.149 1.754 1.00 95.62 94 ILE A N 1
ATOM 736 C CA . ILE A 1 94 ? 1.513 -1.401 0.450 1.00 95.62 94 ILE A CA 1
ATOM 737 C C . ILE A 1 94 ? 2.784 -2.203 0.684 1.00 95.62 94 ILE A C 1
ATOM 739 O O . ILE A 1 94 ? 3.773 -1.674 1.187 1.00 95.62 94 ILE A O 1
ATOM 743 N N . TYR A 1 95 ? 2.727 -3.483 0.347 1.00 95.56 95 TYR A N 1
ATOM 744 C CA . TYR A 1 95 ? 3.809 -4.438 0.531 1.00 95.56 95 TYR A CA 1
ATOM 745 C C . TYR A 1 95 ? 4.774 -4.432 -0.650 1.00 95.56 95 TYR A C 1
ATOM 747 O O . TYR A 1 95 ? 4.468 -3.926 -1.729 1.00 95.56 95 TYR A O 1
ATOM 755 N N . PHE A 1 96 ? 5.925 -5.064 -0.469 1.00 93.88 96 PHE A N 1
ATOM 756 C CA . PHE A 1 96 ? 6.883 -5.294 -1.541 1.00 93.88 96 PHE A CA 1
ATOM 757 C C . PHE A 1 96 ? 7.091 -6.787 -1.769 1.00 93.88 96 PHE A C 1
ATOM 759 O O . PHE A 1 96 ? 7.192 -7.571 -0.823 1.00 93.88 96 PHE A O 1
ATOM 766 N N . SER A 1 97 ? 7.193 -7.185 -3.036 1.00 93.88 97 SER A N 1
ATOM 767 C CA . SER A 1 97 ? 7.683 -8.525 -3.371 1.00 93.88 97 SER A CA 1
ATOM 768 C C . SER A 1 97 ? 9.147 -8.695 -2.945 1.00 93.88 97 SER A C 1
ATOM 770 O O . SER A 1 97 ? 9.902 -7.724 -2.861 1.00 93.88 97 SER A O 1
ATOM 772 N N . LYS A 1 98 ? 9.570 -9.935 -2.673 1.00 88.75 98 LYS A N 1
ATOM 773 C CA . LYS A 1 98 ? 10.950 -10.222 -2.235 1.00 88.75 98 LYS A CA 1
ATOM 774 C C . LYS A 1 98 ? 11.969 -9.843 -3.303 1.00 88.75 98 LYS A C 1
ATOM 776 O O . LYS A 1 98 ? 13.060 -9.385 -2.981 1.00 88.75 98 LYS A O 1
ATOM 781 N N . GLU A 1 99 ? 11.592 -10.047 -4.556 1.00 88.81 99 GLU A N 1
ATOM 782 C CA . GLU A 1 99 ? 12.356 -9.704 -5.746 1.00 88.81 99 GLU A CA 1
ATOM 783 C C . GLU A 1 99 ? 12.572 -8.192 -5.796 1.00 88.81 99 GLU A C 1
ATOM 785 O O . GLU A 1 99 ? 13.717 -7.746 -5.783 1.00 88.81 99 GLU A O 1
ATOM 790 N N . PHE A 1 100 ? 11.490 -7.414 -5.669 1.00 90.50 100 PHE A N 1
ATOM 791 C CA . PHE A 1 100 ? 11.571 -5.955 -5.640 1.00 90.50 100 PHE A CA 1
ATOM 792 C C . PHE A 1 100 ? 12.438 -5.439 -4.481 1.00 90.50 100 PHE A C 1
ATOM 794 O O . PHE A 1 100 ? 13.231 -4.515 -4.657 1.00 90.50 100 PHE A O 1
ATOM 801 N N . ILE A 1 101 ? 12.324 -6.052 -3.294 1.00 85.19 101 ILE A N 1
ATOM 802 C CA . ILE A 1 101 ? 13.140 -5.681 -2.126 1.00 85.19 101 ILE A CA 1
ATOM 803 C C . ILE A 1 101 ? 14.626 -5.872 -2.398 1.00 85.19 101 ILE A C 1
ATOM 805 O O . ILE A 1 101 ? 15.436 -5.018 -2.047 1.00 85.19 101 ILE A O 1
ATOM 809 N N . ARG A 1 102 ? 14.988 -7.007 -2.992 1.00 83.44 102 ARG A N 1
ATOM 810 C CA . ARG A 1 102 ? 16.380 -7.343 -3.279 1.00 83.44 102 ARG A CA 1
ATOM 811 C C . ARG A 1 102 ? 16.990 -6.394 -4.309 1.00 83.44 102 ARG A C 1
ATOM 813 O O . ARG A 1 102 ? 18.166 -6.076 -4.188 1.00 83.44 102 ARG A O 1
ATOM 820 N N . GLU A 1 103 ? 16.208 -5.981 -5.298 1.00 84.81 103 GLU A N 1
ATOM 821 C CA . GLU A 1 103 ? 16.707 -5.281 -6.482 1.00 84.81 103 GLU A CA 1
ATOM 822 C C . GLU A 1 103 ? 16.666 -3.756 -6.350 1.00 84.81 103 GLU A C 1
ATOM 824 O O . GLU A 1 103 ? 17.658 -3.086 -6.630 1.00 84.81 103 GLU A O 1
ATOM 829 N N . TYR A 1 104 ? 15.564 -3.197 -5.844 1.00 83.12 104 TYR A N 1
ATOM 830 C CA . TYR A 1 104 ? 15.315 -1.754 -5.927 1.00 83.12 104 TYR A CA 1
ATOM 831 C C . TYR A 1 104 ? 15.447 -1.020 -4.600 1.00 83.12 104 TYR A C 1
ATOM 833 O O . TYR A 1 104 ? 15.930 0.111 -4.568 1.00 83.12 104 TYR A O 1
ATOM 841 N N . ILE A 1 105 ? 15.065 -1.640 -3.480 1.00 73.94 105 ILE A N 1
ATOM 842 C CA . ILE A 1 105 ? 15.166 -0.977 -2.172 1.00 73.94 105 ILE A CA 1
ATOM 843 C C . ILE A 1 105 ? 16.599 -0.526 -1.819 1.00 73.94 105 ILE A C 1
ATOM 845 O O . ILE A 1 105 ? 16.715 0.564 -1.264 1.00 73.94 105 ILE A O 1
ATOM 849 N N . PRO A 1 106 ? 17.691 -1.240 -2.170 1.00 70.88 106 PRO A N 1
ATOM 850 C CA . PRO A 1 106 ? 19.054 -0.777 -1.873 1.00 70.88 106 PRO A CA 1
ATOM 851 C C . PRO A 1 106 ? 19.413 0.509 -2.621 1.00 70.88 106 PRO A C 1
ATOM 853 O O . PRO A 1 106 ? 20.277 1.267 -2.201 1.00 70.88 106 PRO A O 1
ATOM 856 N N . GLN A 1 107 ? 18.726 0.770 -3.731 1.00 67.44 107 GLN A N 1
ATOM 857 C CA . GLN A 1 107 ? 18.952 1.934 -4.577 1.00 67.44 107 GLN A CA 1
ATOM 858 C C . GLN A 1 107 ? 18.094 3.123 -4.127 1.00 67.44 107 GLN A C 1
ATOM 860 O O . GLN A 1 107 ? 18.474 4.272 -4.335 1.00 67.44 107 GLN A O 1
ATOM 865 N N . LEU A 1 108 ? 16.971 2.880 -3.436 1.00 65.81 108 LEU A N 1
ATOM 866 C CA . LEU A 1 108 ? 16.079 3.933 -2.941 1.00 65.81 108 LEU A CA 1
ATOM 867 C C . LEU A 1 108 ? 16.760 4.989 -2.047 1.00 65.81 108 LEU A C 1
ATOM 869 O O . LEU A 1 108 ? 16.467 6.168 -2.265 1.00 65.81 108 LEU A O 1
ATOM 873 N N . PRO A 1 109 ? 17.668 4.661 -1.099 1.00 57.34 109 PRO A N 1
ATOM 874 C CA . PRO A 1 109 ? 18.414 5.650 -0.322 1.00 57.34 109 PRO A CA 1
ATOM 875 C C . PRO A 1 109 ? 19.068 6.736 -1.170 1.00 57.34 109 PRO A C 1
ATOM 877 O O . PRO A 1 109 ? 18.991 7.893 -0.776 1.00 57.34 109 PRO A O 1
ATOM 880 N N . LYS A 1 110 ? 19.601 6.411 -2.356 1.00 52.84 110 LYS A N 1
ATOM 881 C CA . LYS A 1 110 ? 20.222 7.382 -3.278 1.00 52.84 110 LYS A CA 1
ATOM 882 C C . LYS A 1 110 ? 19.238 8.438 -3.794 1.00 52.84 110 LYS A C 1
ATOM 884 O O . LYS A 1 110 ? 19.628 9.534 -4.180 1.00 52.84 110 LYS A O 1
ATOM 889 N N . TYR A 1 111 ? 17.943 8.124 -3.781 1.00 49.09 111 TYR A N 1
ATOM 890 C CA . TYR A 1 111 ? 16.862 9.012 -4.221 1.00 49.09 111 TYR A CA 1
ATOM 891 C C . TYR A 1 111 ? 16.144 9.715 -3.059 1.00 49.09 111 TYR A C 1
ATOM 893 O O . TYR A 1 111 ? 15.414 10.689 -3.280 1.00 49.09 111 TYR A O 1
ATOM 901 N N . PHE A 1 112 ? 16.312 9.225 -1.824 1.00 48.41 112 PHE A N 1
ATOM 902 C CA . PHE A 1 112 ? 15.770 9.824 -0.594 1.00 48.41 112 PHE A CA 1
ATOM 903 C C . PHE A 1 112 ? 16.831 10.571 0.242 1.00 48.41 112 PHE A C 1
ATOM 905 O O . PHE A 1 112 ? 16.462 11.357 1.113 1.00 48.41 112 PHE A O 1
ATOM 912 N N . SER A 1 113 ? 18.121 10.376 -0.039 1.00 42.22 113 SER A N 1
ATOM 913 C CA . SER A 1 113 ? 19.274 11.014 0.607 1.00 42.22 113 SER A CA 1
ATOM 914 C C . SER A 1 113 ? 20.476 11.086 -0.350 1.00 42.22 113 SER A C 1
ATOM 916 O O . SER A 1 113 ? 20.639 10.230 -1.208 1.00 42.22 113 SER A O 1
ATOM 918 N N . ASN A 1 114 ? 21.323 12.110 -0.210 1.00 38.91 114 ASN A N 1
ATOM 919 C CA . ASN A 1 114 ? 22.407 12.439 -1.152 1.00 38.91 114 ASN A CA 1
ATOM 920 C C . ASN A 1 114 ? 23.694 11.586 -1.010 1.00 38.91 114 ASN A C 1
ATOM 922 O O . ASN A 1 114 ? 24.761 12.068 -1.387 1.00 38.91 114 ASN A O 1
ATOM 926 N N . GLU A 1 115 ? 23.657 10.378 -0.440 1.00 45.66 115 GLU A N 1
ATOM 927 C CA . GLU A 1 115 ? 24.881 9.596 -0.178 1.00 45.66 115 GLU A CA 1
ATOM 928 C C . GLU A 1 115 ? 24.780 8.148 -0.682 1.00 45.66 115 GLU A C 1
ATOM 930 O O . GLU A 1 115 ? 23.806 7.445 -0.414 1.00 45.66 115 GLU A O 1
ATOM 935 N N . ASP A 1 116 ? 25.817 7.722 -1.411 1.00 40.84 116 ASP A N 1
ATOM 936 C CA . ASP A 1 116 ? 26.043 6.356 -1.887 1.00 40.84 116 ASP A CA 1
ATOM 937 C C . ASP A 1 116 ? 26.605 5.480 -0.753 1.00 40.84 116 ASP A C 1
ATOM 939 O O . ASP A 1 116 ? 27.658 5.792 -0.192 1.00 40.84 116 ASP A O 1
ATOM 943 N N . SER A 1 117 ? 25.962 4.357 -0.427 1.00 44.47 117 SER A N 1
ATOM 944 C CA . SER A 1 117 ? 26.574 3.316 0.408 1.00 44.47 117 SER A CA 1
ATOM 945 C C . SER A 1 117 ? 26.135 1.915 -0.049 1.00 44.47 117 SER A C 1
ATOM 947 O O . SER A 1 117 ? 25.049 1.738 -0.587 1.00 44.47 117 SER A O 1
ATOM 949 N N . ASP A 1 118 ? 27.037 0.935 0.081 1.00 45.16 118 ASP A N 1
ATOM 950 C CA . ASP A 1 118 ? 26.942 -0.412 -0.515 1.00 45.16 118 ASP A CA 1
ATOM 951 C C . ASP A 1 118 ? 26.570 -1.499 0.526 1.00 45.16 118 ASP A C 1
ATOM 953 O O . ASP A 1 118 ? 27.006 -2.653 0.436 1.00 45.16 118 ASP A O 1
ATOM 957 N N . HIS A 1 119 ? 25.831 -1.164 1.591 1.00 46.94 119 HIS A N 1
ATOM 958 C CA . HIS A 1 119 ? 25.628 -2.060 2.746 1.00 46.94 119 HIS A CA 1
ATOM 959 C C . HIS A 1 119 ? 24.151 -2.374 3.022 1.00 46.94 119 HIS A C 1
ATOM 961 O O . HIS A 1 119 ? 23.518 -1.837 3.929 1.00 46.94 119 HIS A O 1
ATOM 967 N N . TRP A 1 120 ? 23.650 -3.374 2.291 1.00 47.50 120 TRP A N 1
ATOM 968 C CA . TRP A 1 120 ? 22.263 -3.857 2.251 1.00 47.50 120 TRP A CA 1
ATOM 969 C C . TRP A 1 120 ? 21.559 -4.060 3.612 1.00 47.50 120 TRP A C 1
ATOM 971 O O . TRP A 1 120 ? 20.409 -3.655 3.774 1.00 47.50 120 TRP A O 1
ATOM 981 N N . SER A 1 121 ? 22.208 -4.670 4.614 1.00 54.12 121 SER A N 1
ATOM 982 C CA . SER A 1 121 ? 21.563 -4.966 5.910 1.00 54.12 121 SER A CA 1
ATOM 983 C C . SER A 1 121 ? 21.528 -3.770 6.860 1.00 54.12 121 SER A C 1
ATOM 985 O O . SER A 1 121 ? 20.557 -3.584 7.591 1.00 54.12 121 SER A O 1
ATOM 987 N N . GLU A 1 122 ? 22.577 -2.950 6.846 1.00 54.09 122 GLU A N 1
ATOM 988 C CA . GLU A 1 122 ? 22.648 -1.744 7.669 1.00 54.09 122 GLU A CA 1
ATOM 989 C C . GLU A 1 122 ? 21.814 -0.617 7.064 1.00 54.09 122 GLU A C 1
ATOM 991 O O . GLU A 1 122 ? 21.237 0.169 7.805 1.00 54.09 122 GLU A O 1
ATOM 996 N N . GLU A 1 123 ? 21.681 -0.553 5.739 1.00 52.09 123 GLU A N 1
ATOM 997 C CA . GLU A 1 123 ? 20.847 0.437 5.060 1.00 52.09 123 GLU A CA 1
ATOM 998 C C . GLU A 1 123 ? 19.364 0.121 5.102 1.00 52.09 123 GLU A C 1
ATOM 1000 O O . GLU A 1 123 ? 18.578 1.036 5.308 1.00 52.09 123 GLU A O 1
ATOM 1005 N N . MET A 1 124 ? 18.958 -1.148 4.993 1.00 52.25 124 MET A N 1
ATOM 1006 C CA . MET A 1 124 ? 17.576 -1.531 5.294 1.00 52.25 124 MET A CA 1
ATOM 1007 C C . MET A 1 124 ? 17.228 -1.188 6.738 1.00 52.25 124 MET A C 1
ATOM 1009 O O . MET A 1 124 ? 16.184 -0.591 6.990 1.00 52.25 124 MET A O 1
ATOM 1013 N N . ALA A 1 125 ? 18.132 -1.479 7.681 1.00 51.19 125 ALA A N 1
ATOM 1014 C CA . ALA A 1 125 ? 17.980 -1.021 9.053 1.00 51.19 125 ALA A CA 1
ATOM 1015 C C . ALA A 1 125 ? 17.911 0.512 9.111 1.00 51.19 125 ALA A C 1
ATOM 1017 O O . ALA A 1 125 ? 17.008 1.026 9.754 1.00 51.19 125 ALA A O 1
ATOM 1018 N N . LYS A 1 126 ? 18.759 1.261 8.388 1.00 52.94 126 LYS A N 1
ATOM 1019 C CA . LYS A 1 126 ? 18.705 2.734 8.322 1.00 52.94 126 LYS A CA 1
ATOM 1020 C C . LYS A 1 126 ? 17.424 3.265 7.686 1.00 52.94 126 LYS A C 1
ATOM 1022 O O . LYS A 1 126 ? 16.919 4.246 8.198 1.00 52.94 126 LYS A O 1
ATOM 1027 N N . LEU A 1 127 ? 16.869 2.667 6.636 1.00 54.62 127 LEU A N 1
ATOM 1028 C CA . LEU A 1 127 ? 15.613 3.090 6.003 1.00 54.62 127 LEU A CA 1
ATOM 1029 C C . LEU A 1 127 ? 14.402 2.752 6.876 1.00 54.62 127 LEU A C 1
ATOM 1031 O O . LEU A 1 127 ? 13.478 3.559 6.979 1.00 54.62 127 LEU A O 1
ATOM 1035 N N . CYS A 1 128 ? 14.427 1.605 7.560 1.00 52.03 128 CYS A N 1
ATOM 1036 C CA . CYS A 1 128 ? 13.486 1.280 8.631 1.00 52.03 128 CYS A CA 1
ATOM 1037 C C . CYS A 1 128 ? 13.656 2.235 9.831 1.00 52.03 128 CYS A C 1
ATOM 1039 O O . CYS A 1 128 ? 12.670 2.676 10.409 1.00 52.03 128 CYS A O 1
ATOM 1041 N N . HIS A 1 129 ? 14.883 2.649 10.169 1.00 48.38 129 HIS A N 1
ATOM 1042 C CA . HIS A 1 129 ? 15.178 3.623 11.231 1.00 48.38 129 HIS A CA 1
ATOM 1043 C C . HIS A 1 129 ? 14.806 5.062 10.836 1.00 48.38 129 HIS A C 1
ATOM 1045 O O . HIS A 1 129 ? 14.303 5.821 11.659 1.00 48.38 129 HIS A O 1
ATOM 1051 N N . GLN A 1 130 ? 14.969 5.433 9.566 1.00 56.72 130 GLN A N 1
ATOM 1052 C CA . GLN A 1 130 ? 14.432 6.649 8.949 1.00 56.72 130 GLN A CA 1
ATOM 1053 C C . GLN A 1 130 ? 12.911 6.530 8.755 1.00 56.72 130 GLN A C 1
ATOM 1055 O O . GLN A 1 130 ? 12.223 7.526 8.523 1.00 56.72 130 GLN A O 1
ATOM 1060 N N . GLY A 1 131 ? 12.371 5.320 8.935 1.00 61.72 131 GLY A N 1
ATOM 1061 C CA . GLY A 1 131 ? 10.969 4.939 8.947 1.00 61.72 131 GLY A CA 1
ATOM 1062 C C . GLY A 1 131 ? 10.259 5.171 7.629 1.00 61.72 131 GLY A C 1
ATOM 1063 O O . GLY A 1 131 ? 9.153 5.695 7.647 1.00 61.72 131 GLY A O 1
ATOM 1064 N N . TYR A 1 132 ? 10.885 4.820 6.509 1.00 71.19 132 TYR A N 1
ATOM 1065 C CA . TYR A 1 132 ? 10.223 4.730 5.201 1.00 71.19 132 TYR A CA 1
ATOM 1066 C C . TYR A 1 132 ? 9.564 3.367 4.974 1.00 71.19 132 TYR A C 1
ATOM 1068 O O . TYR A 1 132 ? 8.588 3.266 4.232 1.00 71.19 132 TYR A O 1
ATOM 1076 N N . PHE A 1 133 ? 10.060 2.333 5.654 1.00 83.19 133 PHE A N 1
ATOM 1077 C CA . PHE A 1 133 ? 9.535 0.976 5.583 1.00 83.19 133 PHE A CA 1
ATOM 1078 C C . PHE A 1 133 ? 9.312 0.416 6.981 1.00 83.19 133 PHE A C 1
ATOM 1080 O O . PHE A 1 133 ? 9.983 0.804 7.938 1.00 83.19 133 PHE A O 1
ATOM 1087 N N . ASP A 1 134 ? 8.381 -0.519 7.070 1.00 84.56 134 ASP A N 1
ATOM 1088 C CA . ASP A 1 134 ? 8.093 -1.306 8.257 1.00 84.56 134 ASP A CA 1
ATOM 1089 C C . ASP A 1 134 ? 7.988 -2.784 7.879 1.00 84.56 134 ASP A C 1
ATOM 1091 O O . ASP A 1 134 ? 7.909 -3.146 6.702 1.00 84.56 134 ASP A O 1
ATOM 1095 N N . GLN A 1 135 ? 7.994 -3.647 8.891 1.00 84.81 135 GLN A N 1
ATOM 1096 C CA . GLN A 1 135 ? 7.861 -5.084 8.718 1.00 84.81 135 GLN A CA 1
ATOM 1097 C C . GLN A 1 135 ? 6.872 -5.660 9.729 1.00 84.81 135 GLN A C 1
ATOM 1099 O O . GLN A 1 135 ? 6.888 -5.298 10.907 1.00 84.81 135 GLN A O 1
ATOM 1104 N N . ASP A 1 136 ? 6.035 -6.584 9.269 1.00 83.38 136 ASP A N 1
ATOM 1105 C CA . ASP A 1 136 ? 5.185 -7.426 10.106 1.00 83.38 136 ASP A CA 1
ATOM 1106 C C . ASP A 1 136 ? 5.318 -8.909 9.702 1.00 83.38 136 ASP A C 1
ATOM 1108 O O . ASP A 1 136 ? 6.272 -9.307 9.027 1.00 83.38 136 ASP A O 1
ATOM 1112 N N . CYS A 1 137 ? 4.390 -9.753 10.161 1.00 79.81 137 CYS A N 1
ATOM 1113 C CA . CYS A 1 137 ? 4.361 -11.171 9.806 1.00 79.81 137 CYS A CA 1
ATOM 1114 C C . CYS A 1 137 ? 4.075 -11.432 8.321 1.00 79.81 137 CYS A C 1
ATOM 1116 O O . CYS A 1 137 ? 4.415 -12.506 7.825 1.00 79.81 137 CYS A O 1
ATOM 1118 N N . ASP A 1 138 ? 3.462 -10.469 7.633 1.00 82.31 138 ASP A N 1
ATOM 1119 C CA . ASP A 1 138 ? 3.006 -10.589 6.255 1.00 82.31 138 ASP A CA 1
ATOM 1120 C C . ASP A 1 138 ? 4.113 -10.166 5.279 1.00 82.31 138 ASP A C 1
ATOM 1122 O O . ASP A 1 138 ? 4.275 -10.775 4.220 1.00 82.31 138 ASP A O 1
ATOM 1126 N N . GLY A 1 139 ? 4.940 -9.185 5.649 1.00 86.69 139 GLY A N 1
ATOM 1127 C CA . GLY A 1 139 ? 6.122 -8.817 4.876 1.00 86.69 139 GLY A CA 1
ATOM 1128 C C . GLY A 1 139 ? 6.684 -7.442 5.213 1.00 86.69 139 GLY A C 1
ATOM 1129 O O . GLY A 1 139 ? 6.388 -6.863 6.254 1.00 86.69 139 GLY A O 1
ATOM 1130 N N . ILE A 1 140 ? 7.520 -6.929 4.308 1.00 89.50 140 ILE A N 1
ATOM 1131 C CA . ILE A 1 140 ? 8.012 -5.547 4.345 1.00 89.50 140 ILE A CA 1
ATOM 1132 C C . ILE A 1 140 ? 7.033 -4.674 3.558 1.00 89.50 140 ILE A C 1
ATOM 1134 O O . ILE A 1 140 ? 6.606 -5.051 2.462 1.00 89.50 140 ILE A O 1
ATOM 1138 N N . PHE A 1 141 ? 6.684 -3.516 4.112 1.00 91.81 141 PHE A N 1
ATOM 1139 C CA . PHE A 1 141 ? 5.690 -2.604 3.557 1.00 91.81 141 PHE A CA 1
ATOM 1140 C C . PHE A 1 141 ? 6.066 -1.133 3.761 1.00 91.81 141 PHE A C 1
ATOM 1142 O O . PHE A 1 141 ? 6.953 -0.800 4.548 1.00 91.81 141 PHE A O 1
ATOM 1149 N N . LEU A 1 142 ? 5.394 -0.245 3.026 1.00 89.38 142 LEU A N 1
ATOM 1150 C CA . LEU A 1 142 ? 5.554 1.203 3.144 1.00 89.38 142 LEU A CA 1
ATOM 1151 C C . LEU A 1 142 ? 5.082 1.718 4.498 1.00 89.38 142 LEU A C 1
ATOM 1153 O O . LEU A 1 142 ? 3.959 1.438 4.923 1.00 89.38 142 LEU A O 1
ATOM 1157 N N . SER A 1 143 ? 5.918 2.518 5.157 1.00 85.06 143 SER A N 1
ATOM 1158 C CA . SER A 1 143 ? 5.534 3.114 6.427 1.00 85.06 143 SER A CA 1
ATOM 1159 C C . SER A 1 143 ? 4.361 4.073 6.240 1.00 85.06 143 SER A C 1
ATOM 1161 O O . SER A 1 143 ? 4.264 4.833 5.282 1.00 85.06 143 SER A O 1
ATOM 1163 N N . GLN A 1 144 ? 3.463 4.100 7.215 1.00 83.12 144 GLN A N 1
ATOM 1164 C CA . GLN A 1 144 ? 2.262 4.939 7.163 1.00 83.12 144 GLN A CA 1
ATOM 1165 C C . GLN A 1 144 ? 2.526 6.365 7.651 1.00 83.12 144 GLN A C 1
ATOM 1167 O O . GLN A 1 144 ? 1.619 7.059 8.113 1.00 83.12 144 GLN A O 1
ATOM 1172 N N . LYS A 1 145 ? 3.775 6.837 7.570 1.00 81.12 145 LYS A N 1
ATOM 1173 C CA . LYS A 1 145 ? 4.149 8.164 8.069 1.00 81.12 145 LYS A CA 1
ATOM 1174 C C . LYS A 1 145 ? 3.390 9.283 7.364 1.00 81.12 145 LYS A C 1
ATOM 1176 O O . LYS A 1 145 ? 2.990 10.241 8.021 1.00 81.12 145 LYS A O 1
ATOM 1181 N N . VAL A 1 146 ? 3.135 9.162 6.059 1.00 80.38 146 VAL A N 1
ATOM 1182 C CA . VAL A 1 146 ? 2.365 10.173 5.315 1.00 80.38 146 VAL A CA 1
ATOM 1183 C C . VAL A 1 146 ? 0.906 10.205 5.774 1.00 80.38 146 VAL A C 1
ATOM 1185 O O . VAL A 1 146 ? 0.311 11.284 5.873 1.00 80.38 146 VAL A O 1
ATOM 1188 N N . ILE A 1 147 ? 0.334 9.051 6.127 1.00 82.19 147 ILE A N 1
ATOM 1189 C CA . ILE A 1 147 ? -0.999 8.958 6.739 1.00 82.19 147 ILE A CA 1
ATOM 1190 C C . ILE A 1 147 ? -1.014 9.658 8.104 1.00 82.19 147 ILE A C 1
ATOM 1192 O O . ILE A 1 147 ? -1.930 10.433 8.393 1.00 82.19 147 ILE A O 1
ATOM 1196 N N . PHE A 1 148 ? 0.019 9.428 8.915 1.00 81.88 148 PHE A N 1
ATOM 1197 C CA . PHE A 1 148 ? 0.122 9.895 10.301 1.00 81.88 148 PHE A CA 1
ATOM 1198 C C . PHE A 1 148 ? 0.894 11.206 10.483 1.00 81.88 148 PHE A C 1
ATOM 1200 O O . PHE A 1 148 ? 1.338 11.509 11.592 1.00 81.88 148 PHE A O 1
ATOM 1207 N N . SER A 1 149 ? 1.052 11.998 9.418 1.00 78.31 149 SER A N 1
ATOM 1208 C CA . SER A 1 149 ? 1.780 13.265 9.489 1.00 78.31 149 SER A CA 1
ATOM 1209 C C . SER A 1 149 ? 1.205 14.185 10.577 1.00 78.31 149 SER A C 1
ATOM 1211 O O . SER A 1 149 ? -0.010 14.224 10.800 1.00 78.31 149 SER A O 1
ATOM 1213 N N . SER A 1 150 ? 2.083 14.925 11.264 1.00 64.06 150 SER A N 1
ATOM 1214 C CA . SER A 1 150 ? 1.756 15.735 12.452 1.00 64.06 150 SER A CA 1
ATOM 1215 C C . SER A 1 150 ? 0.575 16.684 12.241 1.00 64.06 150 SER A C 1
ATOM 1217 O O . SER A 1 150 ? -0.269 16.817 13.123 1.00 64.06 150 SER A O 1
ATOM 1219 N N . GLU A 1 151 ? 0.467 17.265 11.048 1.00 71.38 151 GLU A N 1
ATOM 1220 C CA . GLU A 1 151 ? -0.613 18.170 10.639 1.00 71.38 151 GLU A CA 1
ATOM 1221 C C . GLU A 1 151 ? -2.019 17.545 10.706 1.00 71.38 151 GLU A C 1
ATOM 1223 O O . GLU A 1 151 ? -3.012 18.267 10.696 1.00 71.38 151 GLU A O 1
ATOM 1228 N N . ASN A 1 152 ? -2.130 16.212 10.763 1.00 73.12 152 ASN A N 1
ATOM 1229 C CA . ASN A 1 152 ? -3.407 15.500 10.682 1.00 73.12 152 ASN A CA 1
ATOM 1230 C C . ASN A 1 152 ? -3.630 14.470 11.798 1.00 73.12 152 ASN A C 1
ATOM 1232 O O . ASN A 1 152 ? -4.573 13.690 11.704 1.00 73.12 152 ASN A O 1
ATOM 1236 N N . ARG A 1 153 ? -2.804 14.451 12.851 1.00 82.50 153 ARG A N 1
ATOM 1237 C CA . ARG A 1 153 ? -2.845 13.407 13.896 1.00 82.50 153 ARG A CA 1
ATOM 1238 C C . ARG A 1 153 ? -4.230 13.201 14.511 1.00 82.50 153 ARG A C 1
ATOM 1240 O O . ARG A 1 153 ? -4.739 12.084 14.497 1.00 82.50 153 ARG A O 1
ATOM 1247 N N . GLU A 1 154 ? -4.852 14.276 14.988 1.00 86.94 154 GLU A N 1
ATOM 1248 C CA . GLU A 1 154 ? -6.169 14.221 15.635 1.00 86.94 154 GLU A CA 1
ATOM 1249 C C . GLU A 1 154 ? -7.247 13.700 14.676 1.00 86.94 154 GLU A C 1
ATOM 1251 O O . GLU A 1 154 ? -7.918 12.718 14.982 1.00 86.94 154 GLU A O 1
ATOM 1256 N N . LYS A 1 155 ? -7.316 14.257 13.461 1.00 89.62 155 LYS A N 1
ATOM 1257 C CA . LYS A 1 155 ? -8.253 13.816 12.413 1.00 89.62 155 LYS A CA 1
ATOM 1258 C C . LYS A 1 155 ? -8.043 12.357 12.014 1.00 89.62 155 LYS A C 1
ATOM 1260 O O . LYS A 1 155 ? -9.001 11.640 11.729 1.00 89.62 155 LYS A O 1
ATOM 1265 N N . THR A 1 156 ? -6.792 11.909 11.958 1.00 90.88 156 THR A N 1
ATOM 1266 C CA . THR A 1 156 ? -6.474 10.512 11.665 1.00 90.88 156 THR A CA 1
ATOM 1267 C C . THR A 1 156 ? -6.947 9.605 12.797 1.00 90.88 156 THR A C 1
ATOM 1269 O O . THR A 1 156 ? -7.593 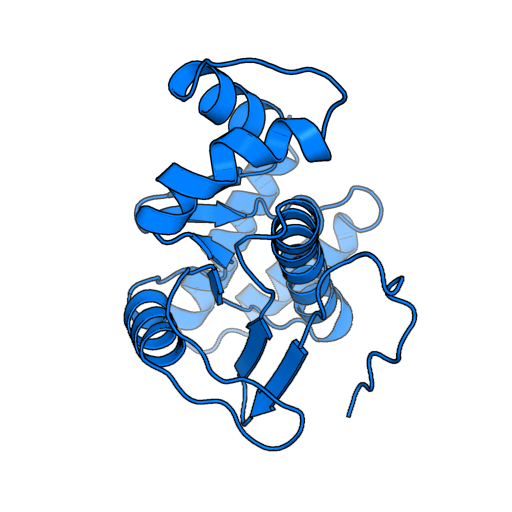8.596 12.522 1.00 90.88 156 THR A O 1
ATOM 1272 N N . LEU A 1 157 ? -6.710 9.975 14.056 1.00 91.81 157 LEU A N 1
ATOM 1273 C CA . LEU A 1 157 ? -7.188 9.210 15.206 1.00 91.81 157 LEU A CA 1
ATOM 1274 C C . LEU A 1 157 ? -8.723 9.161 15.268 1.00 91.81 157 LEU A C 1
ATOM 1276 O O . LEU A 1 157 ? -9.288 8.103 15.533 1.00 91.81 157 LEU A O 1
ATOM 1280 N N . GLU A 1 158 ? -9.405 10.272 14.987 1.00 93.44 158 GLU A N 1
ATOM 1281 C CA . GLU A 1 158 ? -10.868 10.319 14.876 1.00 93.44 158 GLU A CA 1
ATOM 1282 C C . GLU A 1 158 ? -11.382 9.353 13.807 1.00 93.44 158 GLU A C 1
ATOM 1284 O O . GLU A 1 158 ? -12.288 8.566 14.076 1.00 93.44 158 GLU A O 1
ATOM 1289 N N . LYS A 1 159 ? -10.765 9.343 12.618 1.00 94.25 159 LYS A N 1
ATOM 1290 C CA . LYS A 1 159 ? -11.101 8.390 11.548 1.00 94.25 159 LYS A CA 1
ATOM 1291 C C . LYS A 1 159 ? -10.879 6.941 11.971 1.00 94.25 159 LYS A C 1
ATOM 1293 O O . LYS A 1 159 ? -11.719 6.097 11.677 1.00 94.25 159 LYS A O 1
ATOM 1298 N N . ILE A 1 160 ? -9.779 6.647 12.668 1.00 94.88 160 ILE A N 1
ATOM 1299 C CA . ILE A 1 160 ? -9.491 5.298 13.176 1.00 94.88 160 ILE A CA 1
ATOM 1300 C C . ILE A 1 160 ? -10.569 4.857 14.173 1.00 94.88 160 ILE A C 1
ATOM 1302 O O . ILE A 1 160 ? -11.094 3.750 14.056 1.00 94.88 160 ILE A O 1
ATOM 1306 N N . LYS A 1 161 ? -10.945 5.727 15.118 1.00 95.38 161 LYS A N 1
ATOM 1307 C CA . LYS A 1 161 ? -12.010 5.454 16.097 1.00 95.38 161 LYS A CA 1
ATOM 1308 C C . LYS A 1 161 ? -13.364 5.249 15.421 1.00 95.38 161 LYS A C 1
ATOM 1310 O O . LYS A 1 161 ? -14.017 4.241 15.677 1.00 95.38 161 LYS A O 1
ATOM 1315 N N . ALA A 1 162 ? -13.735 6.131 14.495 1.00 95.19 162 ALA A N 1
ATOM 1316 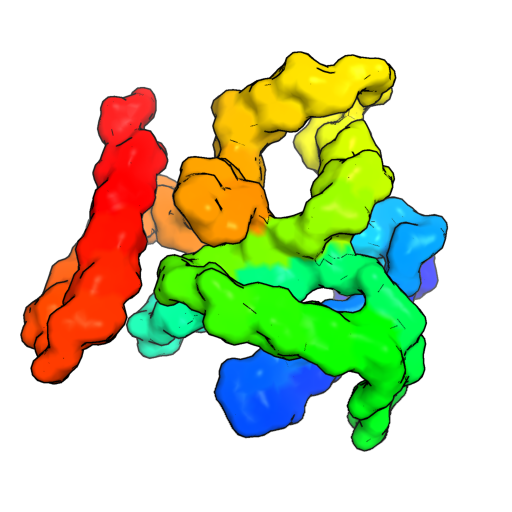C CA . ALA A 1 162 ? -14.962 5.996 13.717 1.00 95.19 162 ALA A CA 1
ATOM 1317 C C . ALA A 1 162 ? -14.988 4.681 12.915 1.00 95.19 162 ALA A C 1
ATOM 1319 O O . ALA A 1 162 ? -16.013 4.004 12.855 1.00 95.19 162 ALA A O 1
ATOM 1320 N N . GLY A 1 163 ? -13.853 4.274 12.341 1.00 94.94 163 GLY A N 1
ATOM 1321 C CA . GLY A 1 163 ? -13.703 2.990 11.657 1.00 94.94 163 GLY A CA 1
ATOM 1322 C C . GLY A 1 163 ? -13.877 1.783 12.586 1.00 94.94 163 GLY A C 1
ATOM 1323 O O . GLY A 1 163 ? -14.566 0.826 12.232 1.00 94.94 163 GLY A O 1
ATOM 1324 N N . LEU A 1 164 ? -13.319 1.834 13.800 1.00 96.00 164 LEU A N 1
ATOM 1325 C CA . LEU A 1 164 ? -13.495 0.793 14.823 1.00 96.00 164 LEU A CA 1
ATOM 1326 C C . LEU A 1 164 ? -14.958 0.641 15.262 1.00 96.00 164 LEU A C 1
ATOM 1328 O O . LEU A 1 164 ? -15.432 -0.486 15.425 1.00 96.00 164 LEU A O 1
ATOM 1332 N N . GLU A 1 165 ? -15.658 1.760 15.448 1.00 95.94 165 GLU A N 1
ATOM 1333 C CA . GLU A 1 165 ? -17.057 1.801 15.888 1.00 95.94 165 GLU A CA 1
ATOM 1334 C C . GLU A 1 165 ? -18.029 1.350 14.791 1.00 95.94 165 GLU A C 1
ATOM 1336 O O . GLU A 1 165 ? -18.956 0.591 15.067 1.00 95.94 165 GLU A O 1
ATOM 1341 N N . SER A 1 166 ? -17.793 1.775 13.547 1.00 94.56 166 SER A N 1
ATOM 1342 C CA . SER A 1 166 ? -18.654 1.467 12.393 1.00 94.56 166 SER A CA 1
ATOM 1343 C C . SER A 1 166 ? -18.420 0.084 11.779 1.00 94.56 166 SER A C 1
ATOM 1345 O O . SER A 1 166 ? -19.199 -0.351 10.936 1.00 94.56 166 SER A O 1
ATOM 1347 N N . SER A 1 167 ? -17.365 -0.627 12.182 1.00 94.44 167 SER A N 1
ATOM 1348 C CA . SER A 1 167 ? -17.062 -1.956 11.647 1.00 94.44 167 SER A CA 1
ATOM 1349 C C . SER A 1 167 ? -18.110 -2.997 12.053 1.00 94.44 167 SER A C 1
ATOM 1351 O O . SER A 1 167 ? -18.322 -3.265 13.239 1.00 94.44 167 SER A O 1
ATOM 1353 N N . GLU A 1 168 ? -18.690 -3.669 11.062 1.00 94.44 168 GLU A N 1
ATOM 1354 C CA . GLU A 1 168 ? -19.758 -4.660 11.247 1.00 94.44 168 GLU A CA 1
ATOM 1355 C C . GLU A 1 168 ? -19.218 -6.067 11.532 1.00 94.44 168 GLU A C 1
ATOM 1357 O O . GLU A 1 168 ? -19.882 -6.885 12.167 1.00 94.44 168 GLU A O 1
ATOM 1362 N N . SER A 1 169 ? -17.989 -6.355 11.093 1.00 95.12 169 SER A N 1
ATOM 1363 C CA . SER A 1 169 ? -17.355 -7.670 11.237 1.00 95.12 169 SER A CA 1
ATOM 1364 C C . SER A 1 169 ? -16.033 -7.610 11.997 1.00 95.12 169 SER A C 1
ATOM 1366 O O . SER A 1 169 ? -15.316 -6.608 11.974 1.00 95.12 169 SER A O 1
ATOM 1368 N N . GLU A 1 170 ? -15.659 -8.725 12.625 1.00 94.69 170 GLU A N 1
ATOM 1369 C CA . GLU A 1 170 ? -14.365 -8.846 13.308 1.00 94.69 170 GLU A CA 1
ATOM 1370 C C . GLU A 1 170 ? -13.184 -8.700 12.335 1.00 94.69 170 GLU A C 1
ATOM 1372 O O . GLU A 1 170 ? -12.155 -8.125 12.681 1.00 94.69 170 GLU A O 1
ATOM 1377 N N . HIS A 1 171 ? -13.362 -9.129 11.083 1.00 90.88 171 HIS A N 1
ATOM 1378 C CA . HIS A 1 171 ? -12.371 -8.948 10.023 1.00 90.88 171 HIS A CA 1
ATOM 1379 C C . HIS A 1 171 ? -12.152 -7.471 9.648 1.00 90.88 171 HIS A C 1
ATOM 1381 O O . HIS A 1 171 ? -11.033 -7.069 9.346 1.00 90.88 171 HIS A O 1
ATOM 1387 N N . GLN A 1 172 ? -13.195 -6.637 9.662 1.00 93.19 172 GLN A N 1
ATOM 1388 C CA . GLN A 1 172 ? -13.029 -5.190 9.472 1.00 93.19 172 GLN A CA 1
ATOM 1389 C C . GLN A 1 172 ? -12.375 -4.554 10.703 1.00 93.19 172 GLN A C 1
ATOM 1391 O O . GLN A 1 172 ? -11.416 -3.793 10.564 1.00 93.19 172 GLN A O 1
ATOM 1396 N N . LYS A 1 173 ? -12.830 -4.924 11.909 1.00 95.31 173 LYS A N 1
ATOM 1397 C CA . LYS A 1 173 ? -12.266 -4.422 13.173 1.00 95.31 173 LYS A CA 1
ATOM 1398 C C . LYS A 1 173 ? -10.778 -4.723 13.293 1.00 95.31 173 LYS A C 1
ATOM 1400 O O . LYS A 1 173 ? -10.036 -3.859 13.752 1.00 95.31 173 LYS A O 1
ATOM 1405 N N . SER A 1 174 ? -10.324 -5.904 12.871 1.00 94.69 174 SER A N 1
ATOM 1406 C CA . SER A 1 174 ? -8.906 -6.270 12.947 1.00 94.69 174 SER A CA 1
ATOM 1407 C C . SER A 1 174 ? -8.018 -5.332 12.122 1.00 94.69 174 SER A C 1
ATOM 1409 O O . SER A 1 174 ? -6.975 -4.913 12.616 1.00 94.69 174 SER A O 1
ATOM 1411 N N . LYS A 1 175 ? -8.458 -4.914 10.926 1.00 94.56 175 LYS A N 1
ATOM 1412 C CA . LYS A 1 175 ? -7.727 -3.955 10.075 1.00 94.56 175 LYS A CA 1
ATOM 1413 C C . LYS A 1 175 ? -7.590 -2.589 10.744 1.00 94.56 175 LYS A C 1
ATOM 1415 O O . LYS A 1 175 ? -6.507 -2.010 10.753 1.00 94.56 175 LYS A O 1
ATOM 1420 N N . TRP A 1 176 ? -8.670 -2.098 11.347 1.00 95.94 176 TRP A N 1
ATOM 1421 C CA . TRP A 1 176 ? -8.653 -0.832 12.080 1.00 95.94 176 TRP A CA 1
ATOM 1422 C C . TRP A 1 176 ? -7.816 -0.902 13.360 1.00 95.94 176 TRP A C 1
ATOM 1424 O O . TRP A 1 176 ? -7.089 0.042 13.660 1.00 95.94 176 TRP A O 1
ATOM 1434 N N . ARG A 1 177 ? -7.856 -2.023 14.094 1.00 95.69 177 ARG A N 1
ATOM 1435 C CA . ARG A 1 177 ? -6.989 -2.232 15.266 1.00 95.69 177 ARG A CA 1
ATOM 1436 C C . ARG A 1 177 ? -5.519 -2.255 14.876 1.00 95.69 177 ARG A C 1
ATOM 1438 O O . ARG A 1 177 ? -4.715 -1.632 15.562 1.00 95.69 177 ARG A O 1
ATOM 1445 N N . TRP A 1 178 ? -5.182 -2.927 13.778 1.00 94.62 178 TRP A N 1
ATOM 1446 C CA . TRP A 1 178 ? -3.824 -2.931 13.250 1.00 94.62 178 TRP A CA 1
ATOM 1447 C C . TRP A 1 178 ? -3.360 -1.507 12.913 1.00 94.62 178 TRP A C 1
ATOM 1449 O O . TRP A 1 178 ? -2.303 -1.082 13.373 1.00 94.62 178 TRP A O 1
ATOM 1459 N N . LEU A 1 179 ? -4.190 -0.715 12.222 1.00 93.56 179 LEU A N 1
ATOM 1460 C CA . LEU A 1 179 ? -3.864 0.683 11.926 1.00 93.56 179 LEU A CA 1
ATOM 1461 C C . LEU A 1 179 ? -3.708 1.531 13.204 1.00 93.56 179 LEU A C 1
ATOM 1463 O O . LEU A 1 179 ? -2.812 2.369 13.274 1.00 93.56 179 LEU A O 1
ATOM 1467 N N . ASN A 1 180 ? -4.534 1.302 14.230 1.00 94.06 180 ASN A N 1
ATOM 1468 C CA . ASN A 1 180 ? -4.422 2.001 15.513 1.00 94.06 180 ASN A CA 1
ATOM 1469 C C . ASN A 1 180 ? -3.099 1.689 16.230 1.00 94.06 180 ASN A C 1
ATOM 1471 O O . ASN A 1 180 ? -2.428 2.598 16.701 1.00 94.06 180 ASN A O 1
ATOM 1475 N N . GLN A 1 181 ? -2.683 0.420 16.257 1.00 92.12 181 GLN A N 1
ATOM 1476 C CA . GLN A 1 181 ? -1.387 0.025 16.823 1.00 92.12 181 GLN A CA 1
ATOM 1477 C C . GLN A 1 181 ? -0.228 0.713 16.095 1.00 92.12 181 GLN A C 1
ATOM 1479 O O . GLN A 1 181 ? 0.720 1.181 16.720 1.00 92.12 181 GLN A O 1
ATOM 1484 N N . ARG A 1 182 ? -0.318 0.817 14.765 1.00 89.81 182 ARG A N 1
ATOM 1485 C CA . ARG A 1 182 ? 0.664 1.530 13.941 1.00 89.81 182 ARG A CA 1
ATOM 1486 C C . ARG A 1 182 ? 0.691 3.031 14.233 1.00 89.81 182 ARG A C 1
ATOM 1488 O O . ARG A 1 182 ? 1.775 3.605 14.325 1.00 89.81 182 ARG A O 1
ATOM 1495 N N . TYR A 1 183 ? -0.475 3.650 14.417 1.00 89.75 183 TYR A N 1
ATOM 1496 C CA . TYR A 1 183 ? -0.583 5.045 14.843 1.00 89.75 183 TYR A CA 1
ATOM 1497 C C . TYR A 1 183 ? 0.116 5.272 16.191 1.00 89.75 183 TYR A C 1
ATOM 1499 O O . TYR A 1 183 ? 0.876 6.230 16.322 1.00 89.75 183 TYR A O 1
ATOM 1507 N N . ASP A 1 184 ? -0.091 4.382 17.164 1.00 88.88 184 ASP A N 1
ATOM 1508 C CA . ASP A 1 184 ? 0.542 4.478 18.482 1.00 88.88 184 ASP A CA 1
ATOM 1509 C C . ASP A 1 184 ? 2.071 4.338 18.384 1.00 88.88 184 ASP A C 1
ATOM 1511 O O . ASP A 1 184 ? 2.806 5.129 18.975 1.00 88.88 184 ASP A O 1
ATOM 1515 N N . LEU A 1 185 ? 2.567 3.381 17.593 1.00 84.44 185 LEU A N 1
ATOM 1516 C CA . LEU A 1 185 ? 4.006 3.170 17.392 1.00 84.44 185 LEU A CA 1
ATOM 1517 C C . LEU A 1 185 ? 4.704 4.389 16.775 1.00 84.44 185 LEU A C 1
ATOM 1519 O O . LEU A 1 185 ? 5.806 4.740 17.184 1.00 84.44 185 LEU A O 1
ATOM 1523 N N . LEU A 1 186 ? 4.074 5.043 15.798 1.00 79.12 186 LEU A N 1
ATOM 1524 C CA . LEU A 1 186 ? 4.690 6.153 15.066 1.00 79.12 186 LEU A CA 1
ATOM 1525 C C . LEU A 1 186 ? 4.560 7.515 15.766 1.00 79.12 186 LEU A C 1
ATOM 1527 O O . LEU A 1 186 ? 5.211 8.469 15.341 1.00 79.12 186 LEU A O 1
ATOM 1531 N N . ASN A 1 187 ? 3.737 7.627 16.812 1.00 74.75 187 ASN A N 1
ATOM 1532 C CA . ASN A 1 187 ? 3.483 8.896 17.504 1.00 74.75 187 ASN A CA 1
ATOM 1533 C C . ASN A 1 187 ? 3.924 8.930 18.976 1.00 74.75 187 ASN A C 1
ATOM 1535 O O . ASN A 1 187 ? 3.890 10.007 19.568 1.00 74.75 187 ASN A O 1
ATOM 1539 N N . ASN A 1 188 ? 4.347 7.800 19.554 1.00 67.25 188 ASN A N 1
ATOM 1540 C CA . ASN A 1 188 ? 4.843 7.709 20.935 1.00 67.25 188 ASN A CA 1
ATOM 1541 C C . ASN A 1 188 ? 6.384 7.802 21.058 1.00 67.25 188 ASN A C 1
ATOM 1543 O O . ASN A 1 188 ? 6.933 7.515 22.124 1.00 67.25 188 ASN A O 1
ATOM 1547 N N . HIS A 1 189 ? 7.068 8.218 19.988 1.00 52.00 189 HIS A N 1
ATOM 1548 C CA . HIS A 1 189 ? 8.499 8.542 19.931 1.00 52.00 189 HIS A CA 1
ATOM 1549 C C . HIS A 1 189 ? 8.688 9.997 19.492 1.00 52.00 189 HIS A C 1
ATOM 1551 O O . HIS A 1 189 ? 9.657 10.620 19.977 1.00 52.00 189 HIS A O 1
#

Sequence (189 aa):
MLEITNDIPDEVGYIQAVTFSDTIIISVTADIDTAVSWLVRTSDKIQAVIFKILGLLSRGIIHEGELIHDKNFIFGEGLIQAYKMEQKFLHPAIYFSKEFIREYIPQLPKYFSNEDSDHWSEEMAKLCHQGYFDQDCDGIFLSQKVIFSSENREKTLEKIKAGLESSESEHQKSKWRWLNQRYDLLNNH

Radius of gyration: 16.9 Å; chains: 1; bounding box: 47×32×44 Å

Secondary structure (DSSP, 8-state):
-----S-S-TTS---EEEEETTEEEEE--TT-HHHHHHHHHHHHHHHHHIIIII-----EEE-----EE-SS-EESHHHHHHHHHHTT--SSSEEE-HHHHHHTTTTHHHHHSS-----HHHHHHHHHHTTSEEE-SS-EEE-TTTTT-GGGHHHHHHHHHHHHHH--SHHHHHHHHHHHHHHHHHH--

pLDDT: mean 80.26, std 18.25, range [26.84, 96.81]

Foldseek 3Di:
DDPPDDPDPPLQFDWDWDDDDPDIDTDGDPVRLVNVLVVLVVVLVVQLCCCLPVLDQAFFEDWDADWDDDPPDIDGPRVVVRVVLRVQDQERFYAYDPVCLVPRVLVNCVVVDVDDDDDSPVVVVVCVVVPQWDADPSGIGGQNCSNCPPVCPVVSVVSLVVQCVPDPDPSSNVRSVVVVVSNCVVPVD